Protein AF-A0A1A8PDX3-F1 (afdb_monomer)

Secondary structure (DSSP, 8-state):
---PPPP---PPP-PPPPPPPEEEEEEETTEEEEEEEEEEEEEEEETTEEEEEE---TT-EEEEEE-SSEEEEEEE-SSEEEEEEEEEETTEEEEEEEEEEEEETTEEEEEEE-S--EEEEEBTBEEEE-S-EEEEEETTEEEEEEEEEEEES--BTTB---EEE-GGGS-GGGHHHHHHHHHHHHHHHHHHHHHHHHHHHHTT-----

pLDDT: mean 89.06, std 14.83, range [37.16, 98.62]

Structure (mmCIF, N/CA/C/O backbone):
data_AF-A0A1A8PDX3-F1
#
_entry.id   AF-A0A1A8PDX3-F1
#
loop_
_atom_site.group_PDB
_atom_site.id
_atom_site.type_symbol
_atom_site.label_atom_id
_atom_site.label_alt_id
_atom_site.label_comp_id
_atom_site.label_asym_id
_atom_site.label_entity_id
_atom_site.label_seq_id
_atom_site.pdbx_PDB_ins_code
_atom_site.Cartn_x
_atom_site.Cartn_y
_atom_site.Cartn_z
_atom_site.occupancy
_atom_site.B_iso_or_equiv
_atom_site.auth_seq_id
_atom_site.auth_comp_id
_atom_site.auth_asym_id
_atom_site.auth_atom_id
_atom_site.pdbx_PDB_model_num
ATOM 1 N N . ASN A 1 1 ? -9.566 56.123 -9.310 1.00 40.16 1 ASN A N 1
ATOM 2 C CA . ASN A 1 1 ? -10.056 54.917 -10.007 1.00 40.16 1 ASN A CA 1
ATOM 3 C C . ASN A 1 1 ? -8.977 53.862 -10.020 1.00 40.16 1 ASN A C 1
ATOM 5 O O . ASN A 1 1 ? -8.065 53.940 -10.829 1.00 40.16 1 ASN A O 1
ATOM 9 N N . THR A 1 2 ? -9.060 52.926 -9.081 1.00 43.75 2 THR A N 1
ATOM 10 C CA . THR A 1 2 ? -8.143 51.790 -8.961 1.00 43.75 2 THR A CA 1
ATOM 11 C C . THR A 1 2 ? -8.734 50.638 -9.767 1.00 43.75 2 THR A C 1
ATOM 13 O O . THR A 1 2 ? -9.806 50.144 -9.433 1.00 43.75 2 THR A O 1
ATOM 16 N N . THR A 1 3 ? -8.095 50.263 -10.873 1.00 49.94 3 THR A N 1
ATOM 17 C CA . THR A 1 3 ? -8.510 49.137 -11.719 1.00 49.94 3 THR A CA 1
ATOM 18 C C . THR A 1 3 ? -7.956 47.830 -11.157 1.00 49.94 3 THR A C 1
ATOM 20 O O . THR A 1 3 ? -6.751 47.592 -11.207 1.00 49.94 3 THR A O 1
ATOM 23 N N . THR A 1 4 ? -8.843 46.996 -10.614 1.00 60.97 4 THR A N 1
ATOM 24 C CA . THR A 1 4 ? -8.567 45.616 -10.189 1.00 60.97 4 THR A CA 1
ATOM 25 C C . THR A 1 4 ? -8.254 44.741 -11.411 1.00 60.97 4 THR A C 1
ATOM 27 O O . THR A 1 4 ? -9.039 44.757 -12.362 1.00 60.97 4 THR A O 1
ATOM 30 N N . PRO A 1 5 ? -7.150 43.970 -11.430 1.00 61.25 5 PRO A N 1
ATOM 31 C CA . PRO A 1 5 ? -6.884 43.025 -12.510 1.00 61.25 5 PRO A CA 1
ATOM 32 C C . PRO A 1 5 ? -7.874 41.850 -12.457 1.00 61.25 5 PRO A C 1
ATOM 34 O O . PRO A 1 5 ? -8.187 41.332 -11.384 1.00 61.25 5 PRO A O 1
ATOM 37 N N . ALA A 1 6 ? -8.387 41.451 -13.623 1.00 56.38 6 ALA A N 1
ATOM 38 C CA . ALA A 1 6 ? -9.318 40.335 -13.771 1.00 56.38 6 ALA A CA 1
ATOM 39 C C . ALA A 1 6 ? -8.688 38.994 -13.326 1.00 56.38 6 ALA A C 1
ATOM 41 O O . ALA A 1 6 ? -7.478 38.808 -13.479 1.00 56.38 6 ALA A O 1
ATOM 42 N N . PRO A 1 7 ? -9.488 38.047 -12.795 1.00 52.66 7 PRO A N 1
ATOM 43 C CA . PRO A 1 7 ? -8.996 36.739 -12.378 1.00 52.66 7 PRO A CA 1
ATOM 44 C C . PRO A 1 7 ? -8.451 35.957 -13.578 1.00 52.66 7 PRO A C 1
ATOM 46 O O . PRO A 1 7 ? -9.120 35.799 -14.598 1.00 52.66 7 PRO A O 1
ATOM 49 N N . VAL A 1 8 ? -7.221 35.462 -13.441 1.00 43.69 8 VAL A N 1
ATOM 50 C CA . VAL A 1 8 ? -6.555 34.627 -14.443 1.00 43.69 8 VAL A CA 1
ATOM 51 C C . VAL A 1 8 ? -7.227 33.255 -14.438 1.00 43.69 8 VAL A C 1
ATOM 53 O O . VAL A 1 8 ? -7.052 32.474 -13.506 1.00 43.69 8 VAL A O 1
ATOM 56 N N . THR A 1 9 ? -8.027 32.958 -15.461 1.00 43.88 9 THR A N 1
ATOM 57 C CA . THR A 1 9 ? -8.559 31.611 -15.687 1.00 43.88 9 THR A CA 1
ATOM 58 C C . THR A 1 9 ? -7.409 30.710 -16.132 1.00 43.88 9 THR A C 1
ATOM 60 O O . THR A 1 9 ? -6.924 30.819 -17.256 1.00 43.88 9 THR A O 1
ATOM 63 N N . THR A 1 10 ? -6.938 29.834 -15.246 1.00 39.22 10 THR A N 1
ATOM 64 C CA . THR A 1 10 ? -5.958 28.800 -15.588 1.00 39.22 10 THR A CA 1
ATOM 65 C C . THR A 1 10 ? -6.651 27.701 -16.386 1.00 39.22 10 THR A C 1
ATOM 67 O O . THR A 1 10 ? -7.523 27.007 -15.865 1.00 39.22 10 THR A O 1
ATOM 70 N N . THR A 1 11 ? -6.276 27.553 -17.652 1.00 37.16 11 THR A N 1
ATOM 71 C CA . THR A 1 11 ? -6.671 26.439 -18.522 1.00 37.16 11 THR A CA 1
ATOM 72 C C . THR A 1 11 ? -6.381 25.095 -17.834 1.00 37.16 11 THR A C 1
ATOM 74 O O . THR A 1 11 ? -5.265 24.923 -17.337 1.00 37.16 11 THR A O 1
ATOM 77 N N . PRO A 1 12 ? -7.325 24.135 -17.784 1.00 44.12 12 PRO A N 1
ATOM 78 C CA . PRO A 1 12 ? -7.075 22.840 -17.165 1.00 44.12 12 PRO A CA 1
ATOM 79 C C . PRO A 1 12 ? -6.090 22.038 -18.024 1.00 44.12 12 PRO A C 1
ATOM 81 O O . PRO A 1 12 ? -6.340 21.772 -19.200 1.00 44.12 12 PRO A O 1
ATOM 84 N N . THR A 1 13 ? -4.959 21.655 -17.433 1.00 44.28 13 THR A N 1
ATOM 85 C CA . THR A 1 13 ? -4.078 20.604 -17.958 1.00 44.28 13 THR A CA 1
ATOM 86 C C . THR A 1 13 ? -4.920 19.352 -18.238 1.00 44.28 13 THR A C 1
ATOM 88 O O . THR A 1 13 ? -5.766 19.023 -17.400 1.00 44.28 13 THR A O 1
ATOM 91 N N . PRO A 1 14 ? -4.732 18.640 -19.369 1.00 46.81 14 PRO A N 1
ATOM 92 C CA . PRO A 1 14 ? -5.460 17.403 -19.636 1.00 46.81 14 PRO A CA 1
ATOM 93 C C . PRO A 1 14 ? -5.247 16.426 -18.478 1.00 46.81 14 PRO A C 1
ATOM 95 O O . PRO A 1 14 ? -4.136 15.959 -18.232 1.00 46.81 14 PRO A O 1
ATOM 98 N N . THR A 1 15 ? -6.314 16.177 -17.723 1.00 70.50 15 THR A N 1
ATOM 99 C CA . THR A 1 15 ? -6.297 15.278 -16.572 1.00 70.50 15 THR A CA 1
ATOM 100 C C . THR A 1 15 ? -6.230 13.853 -17.106 1.00 70.50 15 THR A C 1
ATOM 102 O O . THR A 1 15 ? -7.076 13.452 -17.907 1.00 70.50 15 THR A O 1
ATOM 105 N N . LEU A 1 16 ? -5.202 13.100 -16.712 1.00 84.00 16 LEU A N 1
ATOM 106 C CA . LEU A 1 16 ? -5.068 11.689 -17.070 1.00 84.00 16 LEU A CA 1
ATOM 107 C C . LEU A 1 16 ? -6.361 10.949 -16.658 1.00 84.00 16 LEU A C 1
ATOM 109 O O . LEU A 1 16 ? -6.886 11.237 -15.574 1.00 84.00 16 LEU A O 1
ATOM 113 N N . PRO A 1 17 ? -6.904 10.022 -17.474 1.00 90.31 17 PRO A N 1
ATOM 114 C CA . PRO A 1 17 ? -8.126 9.306 -17.115 1.00 90.31 17 PRO A CA 1
ATOM 115 C C . PRO A 1 17 ? -7.952 8.556 -15.792 1.00 90.31 17 PRO A C 1
ATOM 117 O O . PRO A 1 17 ? -6.839 8.159 -15.434 1.00 90.31 17 PRO A O 1
ATOM 120 N N . THR A 1 18 ? -9.039 8.358 -15.052 1.00 91.19 18 THR A N 1
ATOM 121 C CA . THR A 1 18 ? -9.029 7.515 -13.850 1.00 91.19 18 THR A CA 1
ATOM 122 C C . THR A 1 18 ? -8.509 6.118 -14.217 1.00 91.19 18 THR A C 1
ATOM 124 O O . THR A 1 18 ? -8.990 5.548 -15.200 1.00 91.19 18 THR A O 1
ATOM 127 N N . PRO A 1 19 ? -7.509 5.574 -13.500 1.00 93.12 19 PRO A N 1
ATOM 128 C CA . PRO A 1 19 ? -6.966 4.258 -13.811 1.00 93.12 19 PRO A CA 1
ATOM 129 C C . PRO A 1 19 ? -8.014 3.167 -13.580 1.00 93.12 19 PRO A C 1
ATOM 131 O O . PRO A 1 19 ? -8.830 3.253 -12.660 1.00 93.12 19 PRO A O 1
ATOM 134 N N . PHE A 1 20 ? -7.964 2.118 -14.399 1.00 94.44 20 PHE A N 1
ATOM 135 C CA . PHE A 1 20 ? -8.792 0.937 -14.191 1.00 94.44 20 PHE A CA 1
ATOM 136 C C . PHE A 1 20 ? -8.381 0.211 -12.909 1.00 94.44 20 PHE A C 1
ATOM 138 O O . PHE A 1 20 ? -7.199 0.116 -12.578 1.00 94.44 20 PHE A O 1
ATOM 145 N N . THR A 1 21 ? -9.366 -0.326 -12.193 1.00 97.00 21 THR A N 1
ATOM 146 C CA . THR A 1 21 ? -9.121 -1.180 -11.030 1.00 97.00 21 THR A CA 1
ATOM 147 C C . THR A 1 21 ? -8.723 -2.575 -11.503 1.00 97.00 21 THR A C 1
ATOM 149 O O . THR A 1 21 ? -9.500 -3.250 -12.177 1.00 97.00 21 THR A O 1
ATOM 152 N N . GLY A 1 22 ? -7.510 -3.001 -11.157 1.00 97.25 22 GLY A N 1
ATOM 153 C CA . GLY A 1 22 ? -7.064 -4.378 -11.338 1.00 97.25 22 GLY A CA 1
ATOM 154 C C . GLY A 1 22 ? -7.430 -5.244 -10.140 1.00 97.25 22 GLY A C 1
ATOM 155 O O . GLY A 1 22 ? -7.565 -4.730 -9.031 1.00 97.25 22 GLY A O 1
ATOM 156 N N . ASN A 1 23 ? -7.551 -6.551 -10.376 1.00 97.56 23 ASN A N 1
ATOM 157 C CA . ASN A 1 23 ? -7.778 -7.559 -9.344 1.00 97.56 23 ASN A CA 1
ATOM 158 C C . ASN A 1 23 ? -6.588 -8.518 -9.330 1.00 97.56 23 ASN A C 1
ATOM 160 O O . ASN A 1 23 ? -6.365 -9.264 -10.285 1.00 97.56 23 ASN A O 1
ATOM 164 N N . TYR A 1 24 ? -5.831 -8.506 -8.244 1.00 97.50 24 TYR A N 1
ATOM 165 C CA . TYR A 1 24 ? -4.575 -9.222 -8.103 1.00 97.50 24 TYR A CA 1
ATOM 166 C C . TYR A 1 24 ? -4.703 -10.268 -7.001 1.00 97.50 24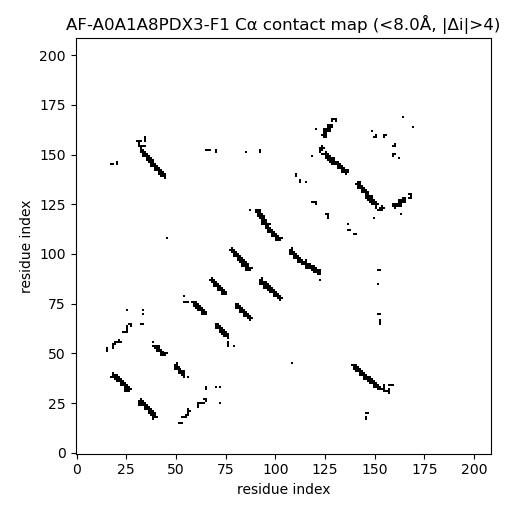 TYR A C 1
ATOM 168 O O . TYR A 1 24 ? -5.159 -10.004 -5.887 1.00 97.50 24 TYR A O 1
ATOM 176 N N . THR A 1 25 ? -4.309 -11.495 -7.325 1.00 97.19 25 THR A N 1
ATOM 177 C CA . THR A 1 25 ? -4.359 -12.635 -6.410 1.00 97.19 25 THR A CA 1
ATOM 178 C C . THR A 1 25 ? -3.004 -13.312 -6.408 1.00 97.19 25 THR A C 1
ATOM 180 O O . THR A 1 25 ? -2.564 -13.815 -7.440 1.00 97.19 25 THR A O 1
ATOM 183 N N . LEU A 1 26 ? -2.370 -13.371 -5.239 1.00 96.94 26 LEU A N 1
ATOM 184 C CA . LEU A 1 26 ? -1.119 -14.088 -5.050 1.00 96.94 26 LEU A CA 1
ATOM 185 C C . LEU A 1 26 ? -1.378 -15.402 -4.315 1.00 96.94 26 LEU A C 1
ATOM 187 O O . LEU A 1 26 ? -2.090 -15.453 -3.303 1.00 96.94 26 LEU A O 1
ATOM 191 N N . LYS A 1 27 ? -0.784 -16.475 -4.836 1.00 95.00 27 LYS A N 1
ATOM 192 C CA . LYS A 1 27 ? -0.863 -17.816 -4.259 1.00 95.00 27 LYS A CA 1
ATOM 193 C C . LYS A 1 27 ? 0.514 -18.274 -3.801 1.00 95.00 27 LYS A C 1
ATOM 195 O O . LYS A 1 27 ? 1.496 -18.082 -4.507 1.00 95.00 27 LYS A O 1
ATOM 200 N N . SER A 1 28 ? 0.551 -18.944 -2.658 1.00 92.94 28 SER A N 1
ATOM 201 C CA . SER A 1 28 ? 1.709 -19.679 -2.156 1.00 92.94 28 SER A CA 1
ATOM 202 C C . SER A 1 28 ? 1.281 -21.124 -1.929 1.00 92.94 28 SER A C 1
ATOM 204 O O . SER A 1 28 ? 0.302 -21.368 -1.224 1.00 92.94 28 SER A O 1
ATOM 206 N N . ASN A 1 29 ? 1.962 -22.078 -2.574 1.00 89.56 29 ASN A N 1
ATOM 207 C CA . ASN A 1 29 ? 1.613 -23.506 -2.541 1.00 89.56 29 ASN A CA 1
ATOM 208 C C . ASN A 1 29 ? 0.112 -23.753 -2.806 1.00 89.56 29 ASN A C 1
ATOM 210 O O . ASN A 1 29 ? -0.593 -24.322 -1.977 1.00 89.56 29 ASN A O 1
ATOM 214 N N . GLU A 1 30 ? -0.390 -23.225 -3.929 1.00 89.00 30 GLU A N 1
ATOM 215 C CA . GLU A 1 30 ? -1.799 -23.293 -4.375 1.00 89.00 30 GLU A CA 1
ATOM 216 C C . GLU A 1 30 ? -2.834 -22.590 -3.474 1.00 89.00 30 GLU A C 1
ATOM 218 O O . GLU A 1 30 ? -3.990 -22.424 -3.867 1.00 89.00 30 GLU A O 1
ATOM 223 N N . THR A 1 31 ? -2.421 -22.078 -2.315 1.00 93.56 31 THR A N 1
ATOM 224 C CA . THR A 1 31 ? -3.283 -21.362 -1.373 1.00 93.56 31 THR A CA 1
ATOM 225 C C . THR A 1 31 ? -3.179 -19.859 -1.597 1.00 93.56 31 THR A C 1
ATOM 227 O O . THR A 1 31 ? -2.084 -19.304 -1.646 1.00 93.56 31 THR A O 1
ATOM 230 N N . VAL A 1 32 ? -4.318 -19.174 -1.718 1.00 96.56 32 VAL A N 1
ATOM 231 C CA . VAL A 1 32 ? -4.343 -17.707 -1.802 1.00 96.56 32 VAL A CA 1
ATOM 232 C C . VAL A 1 32 ? -3.874 -17.114 -0.478 1.00 96.56 32 VAL A C 1
ATOM 234 O O . VAL A 1 32 ? -4.412 -17.454 0.574 1.00 96.56 32 VAL A O 1
ATOM 237 N N . CYS A 1 33 ? -2.895 -16.219 -0.540 1.00 95.62 33 CYS A N 1
ATOM 238 C CA . CYS A 1 33 ? -2.255 -15.647 0.643 1.00 95.62 33 CYS A CA 1
ATOM 239 C C . CYS A 1 33 ? -2.231 -14.114 0.657 1.00 95.62 33 CYS A C 1
ATOM 241 O O . CYS A 1 33 ? -2.055 -13.528 1.725 1.00 95.62 33 CYS A O 1
ATOM 243 N N . LEU A 1 34 ? -2.457 -13.475 -0.494 1.00 98.31 34 LEU A N 1
ATOM 244 C CA . LEU A 1 34 ? -2.619 -12.031 -0.611 1.00 98.31 34 LEU A CA 1
ATOM 245 C C . LEU A 1 34 ? -3.647 -11.721 -1.702 1.00 98.31 34 LEU A C 1
ATOM 247 O O . LEU A 1 34 ? -3.617 -12.303 -2.790 1.00 98.31 34 LEU A O 1
ATOM 251 N N . LEU A 1 35 ? -4.556 -10.805 -1.383 1.00 98.50 35 LEU A N 1
ATOM 252 C CA . LEU A 1 35 ? -5.551 -10.257 -2.299 1.00 98.50 35 LEU A CA 1
ATOM 253 C C . LEU A 1 35 ? -5.385 -8.743 -2.376 1.00 98.50 35 LEU A C 1
ATOM 255 O O . LEU A 1 35 ? -5.156 -8.090 -1.357 1.00 98.50 35 LEU A O 1
ATOM 259 N N . ALA A 1 36 ? -5.517 -8.190 -3.574 1.00 98.50 36 ALA A N 1
ATOM 260 C CA . ALA A 1 36 ? -5.448 -6.758 -3.788 1.00 98.50 36 ALA A CA 1
ATOM 261 C C . ALA A 1 36 ? -6.320 -6.353 -4.973 1.00 98.50 36 ALA A C 1
ATOM 263 O O . ALA A 1 36 ? -6.139 -6.870 -6.068 1.00 98.50 36 ALA A O 1
ATOM 264 N N . ASN A 1 37 ? -7.213 -5.394 -4.768 1.00 98.31 37 ASN A N 1
ATOM 265 C CA . ASN A 1 37 ? -7.954 -4.721 -5.820 1.00 98.31 37 ASN A CA 1
ATOM 266 C C . ASN A 1 37 ? -7.644 -3.231 -5.722 1.00 98.31 37 ASN A C 1
ATOM 268 O O . ASN A 1 37 ? -7.799 -2.646 -4.655 1.00 98.31 37 ASN A O 1
ATOM 272 N N . PHE A 1 38 ? -7.162 -2.624 -6.799 1.00 98.25 38 PHE A N 1
ATOM 273 C CA . PHE A 1 38 ? -6.950 -1.178 -6.860 1.00 98.25 38 PHE A CA 1
ATOM 274 C C . PHE A 1 38 ? -6.642 -0.728 -8.288 1.00 98.25 38 PHE A C 1
ATOM 276 O O . PHE A 1 38 ? -6.106 -1.482 -9.104 1.00 98.25 38 PHE A O 1
ATOM 283 N N . GLY A 1 39 ? -6.958 0.528 -8.584 1.00 97.69 39 GLY A N 1
ATOM 284 C CA . GLY A 1 39 ? -6.342 1.285 -9.670 1.00 97.69 39 GLY A CA 1
ATOM 285 C C . GLY A 1 39 ? -5.177 2.102 -9.123 1.00 97.69 39 GLY A C 1
ATOM 286 O O . GLY A 1 39 ? -5.275 2.641 -8.019 1.00 97.69 39 GLY A O 1
ATOM 287 N N . LEU A 1 40 ? -4.081 2.195 -9.878 1.00 97.44 40 LEU A N 1
ATOM 288 C CA . LEU A 1 40 ? -2.896 2.949 -9.467 1.00 97.44 40 LEU A CA 1
ATOM 289 C C . LEU A 1 40 ? -2.565 4.046 -10.467 1.00 97.44 40 LEU A C 1
ATOM 291 O O . LEU A 1 40 ? -2.582 3.837 -11.683 1.00 97.44 40 LEU A O 1
ATOM 295 N N . ARG A 1 41 ? -2.156 5.187 -9.927 1.00 97.00 41 ARG A N 1
ATOM 296 C CA . ARG A 1 41 ? -1.430 6.222 -10.652 1.00 97.00 41 ARG A CA 1
ATOM 297 C C . ARG A 1 41 ? -0.218 6.629 -9.833 1.00 97.00 41 ARG A C 1
ATOM 299 O O . ARG A 1 41 ? -0.273 6.681 -8.610 1.00 97.00 41 ARG A O 1
ATOM 306 N N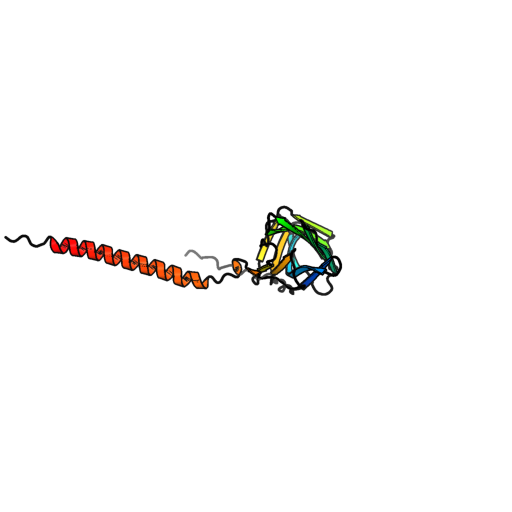 . ILE A 1 42 ? 0.880 6.914 -10.508 1.00 96.00 42 ILE A N 1
ATOM 307 C CA . ILE A 1 42 ? 2.096 7.425 -9.882 1.00 96.00 42 ILE A CA 1
ATOM 308 C C . ILE A 1 42 ? 2.407 8.802 -10.446 1.00 96.00 42 ILE A C 1
ATOM 310 O O . ILE A 1 42 ? 2.121 9.062 -11.612 1.00 96.00 42 ILE A O 1
ATOM 314 N N . SER A 1 43 ? 3.023 9.657 -9.640 1.00 95.12 43 SER A N 1
ATOM 315 C CA . SER A 1 43 ? 3.692 10.871 -10.105 1.00 95.12 43 SER A CA 1
ATOM 316 C C . SER A 1 43 ? 5.169 10.748 -9.783 1.00 95.12 43 SER A C 1
ATOM 318 O O . SER A 1 43 ? 5.530 10.597 -8.617 1.00 95.12 43 SER A O 1
ATOM 320 N N . LEU A 1 44 ? 6.015 10.763 -10.812 1.00 93.38 44 LEU A N 1
ATOM 321 C CA . LEU A 1 44 ? 7.457 10.594 -10.672 1.00 93.38 44 LEU A CA 1
ATOM 322 C C . LEU A 1 44 ? 8.191 11.855 -11.132 1.00 93.38 44 LEU A C 1
ATOM 324 O O . LEU A 1 44 ? 7.888 12.400 -12.194 1.00 93.38 44 LEU A O 1
ATOM 328 N N . LYS A 1 45 ? 9.195 12.299 -10.375 1.00 91.25 45 LYS A N 1
ATOM 329 C CA . LYS A 1 45 ? 10.055 13.422 -10.769 1.00 91.25 45 LYS A CA 1
ATOM 330 C C . LYS A 1 45 ? 11.135 12.956 -11.757 1.00 91.25 45 LYS A C 1
ATOM 332 O O . LYS A 1 45 ? 12.148 12.385 -11.364 1.00 91.25 45 LYS A O 1
ATOM 337 N N . ILE A 1 46 ? 10.945 13.238 -13.046 1.00 87.19 46 ILE A N 1
ATOM 338 C CA . ILE A 1 46 ? 11.875 12.919 -14.140 1.00 87.19 46 ILE A CA 1
ATOM 339 C C . ILE A 1 46 ? 12.494 14.215 -14.673 1.00 87.19 46 ILE A C 1
ATOM 341 O O . ILE A 1 46 ? 11.791 15.075 -15.200 1.00 87.19 46 ILE A O 1
ATOM 345 N N . LYS A 1 47 ? 13.825 14.355 -14.577 1.00 84.56 47 LYS A N 1
ATOM 346 C CA . LYS A 1 47 ? 14.571 15.534 -15.076 1.00 84.56 47 LYS A CA 1
ATOM 347 C C . LYS A 1 47 ? 13.938 16.866 -14.620 1.00 84.56 47 LYS A C 1
ATOM 349 O O . LYS A 1 47 ? 13.655 17.738 -15.438 1.00 84.56 47 LYS A O 1
ATOM 354 N N . GLU A 1 48 ? 13.683 16.987 -13.316 1.00 83.81 48 GLU A N 1
ATOM 355 C CA . GLU A 1 48 ? 13.055 18.152 -12.661 1.00 83.81 48 GLU A CA 1
ATOM 356 C C . GLU A 1 48 ? 11.579 18.427 -12.998 1.00 83.81 48 GLU A C 1
ATOM 358 O O . GLU A 1 48 ? 11.022 19.421 -12.535 1.00 83.81 48 GLU A O 1
ATOM 363 N N . LYS A 1 49 ? 10.903 17.542 -13.737 1.00 88.94 49 LYS A N 1
ATOM 364 C CA . LYS A 1 49 ? 9.463 17.645 -14.006 1.00 88.94 49 LYS A CA 1
ATOM 365 C C . LYS A 1 49 ? 8.721 16.443 -13.446 1.00 88.94 49 LYS A C 1
ATOM 367 O O . LYS A 1 49 ? 9.176 15.314 -13.586 1.00 88.94 49 LYS A O 1
ATOM 372 N N . TYR A 1 50 ? 7.567 16.685 -12.837 1.00 91.00 50 TYR A N 1
ATOM 373 C CA . TYR A 1 50 ? 6.672 15.606 -12.436 1.00 91.00 50 TYR A CA 1
ATOM 374 C C . TYR A 1 50 ? 5.928 15.068 -13.650 1.00 91.00 50 TYR A C 1
ATOM 376 O O . TYR A 1 50 ? 5.390 15.837 -14.450 1.00 91.00 50 TYR A O 1
ATOM 384 N N . GLN A 1 51 ? 5.915 13.748 -13.780 1.00 91.62 51 GLN A N 1
ATOM 385 C CA . GLN A 1 51 ? 5.174 13.043 -14.807 1.00 91.62 51 GLN A CA 1
ATOM 386 C C . GLN A 1 51 ? 4.246 12.028 -14.152 1.00 91.62 51 GLN A C 1
ATOM 388 O O . GLN A 1 51 ? 4.698 11.137 -13.430 1.00 91.62 51 GLN A O 1
ATOM 393 N N . GLU A 1 52 ? 2.953 12.169 -14.431 1.00 93.94 52 GLU A N 1
ATOM 394 C CA . GLU A 1 52 ? 1.936 11.228 -13.982 1.00 93.94 52 GLU A CA 1
ATOM 395 C C . GLU A 1 52 ? 1.739 10.097 -14.985 1.00 93.94 52 GLU A C 1
ATOM 397 O O . GLU A 1 52 ? 1.681 10.322 -16.196 1.00 93.94 52 GLU A O 1
ATOM 402 N N . MET A 1 53 ? 1.629 8.875 -14.471 1.00 93.38 53 MET A N 1
ATOM 403 C CA . MET A 1 53 ? 1.427 7.662 -15.258 1.00 93.38 53 MET A CA 1
ATOM 404 C C . MET A 1 53 ? 0.452 6.743 -14.527 1.00 93.38 53 MET A C 1
ATOM 406 O O . MET A 1 53 ? 0.612 6.478 -13.335 1.00 93.38 53 MET A O 1
ATOM 410 N N . ASN A 1 54 ? -0.550 6.242 -15.245 1.00 95.62 54 ASN A N 1
ATOM 411 C CA . ASN A 1 54 ? -1.414 5.183 -14.740 1.00 95.62 54 ASN A CA 1
ATOM 412 C C . ASN A 1 54 ? -0.709 3.836 -14.898 1.00 95.62 54 ASN A C 1
ATOM 414 O O . ASN A 1 54 ? -0.025 3.604 -15.896 1.00 95.62 54 ASN A O 1
ATOM 418 N N . PHE A 1 55 ? -0.916 2.943 -13.938 1.00 95.88 55 PHE A N 1
ATOM 419 C CA . PHE A 1 55 ? -0.584 1.537 -14.115 1.00 95.88 55 PHE A CA 1
ATOM 420 C C . PHE A 1 55 ? -1.676 0.863 -14.952 1.00 95.88 55 PHE A C 1
ATOM 422 O O . PHE A 1 55 ? -2.861 1.092 -14.708 1.00 95.88 55 PHE A O 1
ATOM 429 N N . GLU A 1 56 ? -1.282 0.034 -15.917 1.00 94.25 56 GLU A N 1
ATOM 430 C CA . GLU A 1 56 ? -2.214 -0.757 -16.723 1.00 94.25 56 GLU A CA 1
ATOM 431 C C . GLU A 1 56 ? -2.403 -2.138 -16.075 1.00 94.25 56 GLU A C 1
ATOM 433 O O . GLU A 1 56 ? -1.472 -2.948 -16.100 1.00 94.25 56 GLU A O 1
ATOM 438 N N . PRO A 1 57 ? -3.569 -2.424 -15.466 1.00 94.25 57 PRO A N 1
ATOM 439 C CA . PRO A 1 57 ? -3.819 -3.724 -14.852 1.00 94.25 57 PRO A CA 1
ATOM 440 C C . PRO A 1 57 ? -4.015 -4.850 -15.875 1.00 94.25 57 PRO A C 1
ATOM 442 O O . PRO A 1 57 ? -3.793 -6.018 -15.543 1.00 94.25 57 PRO A O 1
ATOM 445 N N . VAL A 1 58 ? -4.469 -4.549 -17.098 1.00 91.56 58 VAL A N 1
ATOM 446 C CA . VAL A 1 58 ? -4.787 -5.581 -18.091 1.00 91.56 58 VAL A CA 1
ATOM 447 C C . VAL A 1 58 ? -3.502 -6.206 -18.627 1.00 91.56 58 VAL A C 1
ATOM 449 O O . VAL A 1 58 ? -2.655 -5.535 -19.205 1.00 91.56 58 VAL A O 1
ATOM 452 N N . GLY A 1 59 ? -3.364 -7.522 -18.452 1.00 88.50 59 GLY A N 1
ATOM 453 C CA . GLY A 1 59 ? -2.167 -8.256 -18.873 1.00 88.50 59 GLY A CA 1
ATOM 454 C C . GLY A 1 59 ? -0.961 -8.077 -17.945 1.00 88.50 59 GLY A C 1
ATOM 455 O O . GLY A 1 59 ? 0.110 -8.594 -18.257 1.00 88.50 59 GLY A O 1
ATOM 456 N N . ALA A 1 60 ? -1.126 -7.398 -16.805 1.00 94.44 60 ALA A N 1
ATOM 457 C CA . ALA A 1 60 ? -0.071 -7.273 -15.811 1.00 94.44 60 ALA A CA 1
ATOM 458 C C . ALA A 1 60 ? 0.303 -8.643 -15.219 1.00 94.44 60 ALA A C 1
ATOM 460 O O . ALA A 1 60 ? -0.552 -9.429 -14.802 1.00 94.44 60 ALA A O 1
ATOM 461 N N . ALA A 1 61 ? 1.603 -8.916 -15.147 1.00 96.44 61 ALA A N 1
ATOM 462 C CA . ALA A 1 61 ? 2.150 -10.053 -14.432 1.00 96.44 61 ALA A CA 1
ATOM 463 C C . ALA A 1 61 ? 2.027 -9.823 -12.922 1.00 96.44 61 ALA A C 1
ATOM 465 O O . ALA A 1 61 ? 2.415 -8.773 -12.410 1.00 96.44 61 ALA A O 1
ATOM 466 N N . VAL A 1 62 ? 1.524 -10.830 -12.212 1.00 97.12 62 VAL A N 1
ATOM 467 C CA . VAL A 1 62 ? 1.410 -10.828 -10.751 1.00 97.12 62 VAL A CA 1
ATOM 468 C C . VAL A 1 62 ? 2.361 -11.875 -10.193 1.00 97.12 62 VAL A C 1
ATOM 470 O O . VAL A 1 62 ? 2.275 -13.053 -10.544 1.00 97.12 62 VAL A O 1
ATOM 473 N N . SER A 1 63 ? 3.269 -11.455 -9.324 1.00 97.00 63 SER A N 1
ATOM 474 C CA . SER A 1 63 ? 4.196 -12.335 -8.614 1.00 97.00 63 SER A CA 1
ATOM 475 C C . SER A 1 63 ? 4.465 -11.799 -7.207 1.00 97.00 63 SER A C 1
ATOM 477 O O . SER A 1 63 ? 3.782 -10.885 -6.743 1.00 97.00 63 SER A O 1
ATOM 479 N N . GLY A 1 64 ? 5.403 -12.411 -6.488 1.00 96.75 64 GLY A N 1
ATOM 480 C CA . GLY A 1 64 ? 5.758 -12.028 -5.126 1.00 96.75 64 GLY A CA 1
ATOM 481 C C . GLY A 1 64 ? 5.851 -13.232 -4.201 1.00 96.75 64 GLY A C 1
ATOM 482 O O . GLY A 1 64 ? 5.996 -14.373 -4.648 1.00 96.75 64 GLY A O 1
ATOM 483 N N . SER A 1 65 ? 5.771 -12.979 -2.900 1.00 96.38 65 SER A N 1
ATOM 484 C CA . SER A 1 65 ? 5.911 -14.012 -1.877 1.00 96.38 65 SER A CA 1
ATOM 485 C C . SER A 1 65 ? 5.012 -13.747 -0.673 1.00 96.38 65 SER A C 1
ATOM 487 O O . SER A 1 65 ? 4.666 -12.613 -0.365 1.00 96.38 65 SER A O 1
ATOM 489 N N . CYS A 1 66 ? 4.629 -14.810 0.028 1.00 95.12 66 CYS A N 1
ATOM 490 C CA . CYS A 1 66 ? 3.862 -14.710 1.265 1.00 95.12 66 CYS A CA 1
ATOM 491 C C . CYS A 1 66 ? 4.638 -15.388 2.386 1.00 95.12 66 CYS A C 1
ATOM 493 O O . CYS A 1 66 ? 4.804 -16.609 2.382 1.00 95.12 66 CYS A O 1
ATOM 495 N N . GLY A 1 67 ? 5.107 -14.591 3.337 1.00 92.94 67 GLY A N 1
ATOM 496 C CA . GLY A 1 67 ? 5.736 -15.041 4.570 1.00 92.94 67 GLY A CA 1
ATOM 497 C C . GLY A 1 67 ? 4.855 -14.767 5.786 1.00 92.94 67 GLY A C 1
ATOM 498 O O . GLY A 1 67 ? 3.748 -14.242 5.693 1.00 92.94 67 GLY A O 1
ATOM 499 N N . THR A 1 68 ? 5.354 -15.133 6.963 1.00 91.81 68 THR A N 1
ATOM 500 C CA . THR A 1 68 ? 4.663 -14.896 8.242 1.00 91.81 68 THR A CA 1
ATOM 501 C C . THR A 1 68 ? 4.780 -13.447 8.713 1.00 91.81 68 THR A C 1
ATOM 503 O O . THR A 1 68 ? 3.832 -12.899 9.279 1.00 91.81 68 THR A O 1
ATOM 506 N N . ASN A 1 69 ? 5.943 -12.839 8.468 1.00 94.81 69 ASN A N 1
ATOM 507 C CA . ASN A 1 69 ? 6.261 -11.473 8.882 1.00 94.81 69 ASN A CA 1
ATOM 508 C C . ASN A 1 69 ? 6.210 -10.485 7.717 1.00 94.81 69 ASN A C 1
ATOM 510 O O . ASN A 1 69 ? 5.866 -9.328 7.922 1.00 94.81 69 ASN A O 1
ATOM 514 N N . ILE A 1 70 ? 6.544 -10.948 6.512 1.00 96.88 70 ILE A N 1
ATOM 515 C CA . ILE A 1 70 ? 6.652 -10.128 5.306 1.00 96.88 70 ILE A CA 1
ATOM 516 C C . ILE A 1 70 ? 5.839 -10.797 4.203 1.00 96.88 70 ILE A C 1
ATOM 518 O O . ILE A 1 70 ? 5.943 -12.009 4.025 1.00 96.88 70 ILE A O 1
ATOM 522 N N . SER A 1 71 ? 5.036 -10.027 3.477 1.00 97.44 71 SER A N 1
ATOM 523 C CA . SER A 1 71 ? 4.408 -10.458 2.226 1.00 97.44 71 SER A CA 1
ATOM 524 C C . SER A 1 71 ? 4.685 -9.423 1.152 1.00 97.44 71 SER A C 1
ATOM 526 O O . SER A 1 71 ? 4.580 -8.227 1.400 1.00 97.44 71 SER A O 1
ATOM 528 N N . GLU A 1 72 ? 5.017 -9.882 -0.041 1.00 98.12 72 GLU A N 1
ATOM 529 C CA . GLU A 1 72 ? 5.396 -9.052 -1.171 1.00 98.12 72 GLU A CA 1
ATOM 530 C C . GLU A 1 72 ? 4.428 -9.290 -2.329 1.00 98.12 72 GLU A C 1
ATOM 532 O O . GLU A 1 72 ? 4.164 -10.436 -2.694 1.00 98.12 72 GLU A O 1
ATOM 537 N N . LEU A 1 73 ? 3.922 -8.208 -2.915 1.00 98.44 73 LEU A N 1
ATOM 538 C CA . LEU A 1 73 ? 3.163 -8.216 -4.160 1.00 98.44 73 LEU A CA 1
ATOM 539 C C . LEU A 1 73 ? 3.960 -7.461 -5.220 1.00 98.44 73 LEU A C 1
ATOM 541 O O . LEU A 1 73 ? 4.242 -6.276 -5.057 1.00 98.44 73 LEU A O 1
ATOM 545 N N . VAL A 1 74 ? 4.268 -8.134 -6.321 1.00 98.25 74 VAL A N 1
ATOM 546 C CA . VAL A 1 74 ? 4.958 -7.558 -7.474 1.00 98.25 74 VAL A CA 1
ATOM 547 C C . VAL A 1 74 ? 3.992 -7.512 -8.651 1.00 98.25 74 VAL A C 1
ATOM 549 O O . VAL A 1 74 ? 3.437 -8.537 -9.052 1.00 98.25 74 VAL A O 1
ATOM 552 N N . LEU A 1 75 ? 3.790 -6.314 -9.194 1.00 98.19 75 LEU A N 1
ATOM 553 C CA . LEU A 1 75 ? 2.948 -6.043 -10.353 1.00 98.19 75 LEU A CA 1
ATOM 554 C C . LEU A 1 75 ? 3.814 -5.537 -11.504 1.00 98.19 75 LEU A C 1
ATOM 556 O O . LEU A 1 75 ? 4.335 -4.424 -11.453 1.00 98.19 75 LEU A O 1
ATOM 560 N N . GLY A 1 76 ? 3.949 -6.348 -12.549 1.00 96.19 76 GLY A N 1
ATOM 561 C CA . GLY A 1 76 ? 4.756 -6.040 -13.725 1.00 96.19 76 GLY A CA 1
ATOM 562 C C . GLY A 1 76 ? 3.907 -5.782 -14.964 1.00 96.19 76 GLY A C 1
ATOM 563 O O . GLY A 1 76 ? 3.115 -6.625 -15.363 1.00 96.19 76 GLY A O 1
ATOM 564 N N . SER A 1 77 ? 4.125 -4.649 -15.618 1.00 92.88 77 SER A N 1
ATOM 565 C CA . SER A 1 77 ? 3.643 -4.329 -16.967 1.00 92.88 77 SER A CA 1
ATOM 566 C C . SER A 1 77 ? 4.839 -4.034 -17.882 1.00 92.88 77 SER A C 1
ATOM 568 O O . SER A 1 77 ? 5.980 -3.955 -17.416 1.00 92.88 77 SER A O 1
ATOM 570 N N . ASP A 1 78 ? 4.602 -3.816 -19.176 1.00 88.56 78 ASP A N 1
ATOM 571 C CA . ASP A 1 78 ? 5.668 -3.492 -20.138 1.00 88.56 78 ASP A CA 1
ATOM 572 C C . ASP A 1 78 ? 6.487 -2.253 -19.733 1.00 88.56 78 ASP A C 1
ATOM 574 O O . ASP A 1 78 ? 7.700 -2.179 -19.959 1.00 88.56 78 ASP A O 1
ATOM 578 N N . GLN A 1 79 ? 5.814 -1.279 -19.117 1.00 90.56 79 GLN A N 1
ATOM 579 C CA . GLN A 1 79 ? 6.355 0.046 -18.816 1.00 90.56 79 GLN A CA 1
ATOM 580 C C . GLN A 1 79 ? 6.669 0.238 -17.334 1.00 90.56 79 GLN A C 1
ATOM 582 O O . GLN A 1 79 ? 7.478 1.097 -16.997 1.00 90.56 79 GLN A O 1
ATOM 587 N N . MET A 1 80 ? 6.046 -0.528 -16.439 1.00 94.94 80 MET A N 1
ATOM 588 C CA . MET A 1 80 ? 6.111 -0.274 -15.003 1.00 94.94 80 MET A CA 1
ATOM 589 C C . MET A 1 80 ? 6.124 -1.572 -14.206 1.00 94.94 80 MET A C 1
ATOM 591 O O . MET A 1 80 ? 5.262 -2.422 -14.408 1.00 94.94 80 MET A O 1
ATOM 595 N N . ASN A 1 81 ? 7.069 -1.695 -13.278 1.00 96.88 81 ASN A N 1
ATOM 596 C CA . ASN A 1 81 ? 7.108 -2.756 -12.282 1.00 96.88 81 ASN A CA 1
ATOM 597 C C . ASN A 1 81 ? 7.004 -2.139 -10.884 1.00 96.88 81 ASN A C 1
ATOM 599 O O . ASN A 1 81 ? 7.787 -1.247 -10.554 1.00 96.88 81 ASN A O 1
ATOM 603 N N . ILE A 1 82 ? 6.041 -2.594 -10.090 1.00 97.94 82 ILE A N 1
ATOM 604 C CA . ILE A 1 82 ? 5.756 -2.076 -8.752 1.00 97.94 82 ILE A CA 1
ATOM 605 C C . ILE A 1 82 ? 5.828 -3.222 -7.753 1.00 97.94 82 ILE A C 1
ATOM 607 O O . ILE A 1 82 ? 5.120 -4.214 -7.895 1.00 97.94 82 ILE A O 1
ATOM 611 N N . THR A 1 83 ? 6.631 -3.048 -6.713 1.00 98.44 83 THR A N 1
ATOM 612 C CA . THR A 1 83 ? 6.749 -3.970 -5.589 1.00 98.44 83 THR A CA 1
ATOM 613 C C . THR A 1 83 ? 6.178 -3.319 -4.338 1.00 98.44 83 THR A C 1
ATOM 615 O O . THR A 1 83 ? 6.661 -2.273 -3.901 1.00 98.44 83 THR A O 1
ATOM 618 N N . PHE A 1 84 ? 5.166 -3.957 -3.760 1.00 98.50 84 PHE A N 1
ATOM 619 C CA . PHE A 1 84 ? 4.569 -3.617 -2.475 1.00 98.50 84 PHE A CA 1
ATOM 620 C C . PHE A 1 84 ? 5.029 -4.622 -1.425 1.00 98.50 84 PHE A C 1
ATOM 622 O O . PHE A 1 84 ? 4.748 -5.814 -1.561 1.00 98.50 84 PHE A O 1
ATOM 629 N N . THR A 1 85 ? 5.665 -4.146 -0.359 1.00 98.44 85 THR A N 1
ATOM 630 C CA . THR A 1 85 ? 6.090 -4.988 0.762 1.00 98.44 85 THR A CA 1
ATOM 631 C C . THR A 1 85 ? 5.264 -4.661 1.990 1.00 98.44 85 THR A C 1
ATOM 633 O O . THR A 1 85 ? 5.297 -3.546 2.515 1.00 98.44 85 THR A O 1
ATOM 636 N N . PHE A 1 86 ? 4.527 -5.654 2.467 1.00 98.38 86 PHE A N 1
ATOM 637 C CA . PHE A 1 86 ? 3.716 -5.572 3.667 1.00 98.38 86 PHE A CA 1
ATOM 638 C C . PHE A 1 86 ? 4.446 -6.208 4.839 1.00 98.38 86 PHE A C 1
ATOM 640 O O . PHE A 1 86 ? 4.909 -7.344 4.728 1.00 98.38 86 PHE A O 1
ATOM 647 N N . ASN A 1 87 ? 4.471 -5.512 5.973 1.00 97.56 87 ASN A N 1
ATOM 648 C CA . ASN A 1 87 ? 4.973 -6.047 7.234 1.00 97.56 87 ASN A CA 1
ATOM 649 C C . ASN A 1 87 ? 3.824 -6.372 8.178 1.00 97.56 87 ASN A C 1
ATOM 651 O O . ASN A 1 87 ? 2.850 -5.628 8.261 1.00 97.56 87 ASN A O 1
ATOM 655 N N . ASN A 1 88 ? 3.978 -7.467 8.914 1.00 96.06 88 ASN A N 1
ATOM 656 C CA . ASN A 1 88 ? 3.169 -7.805 10.073 1.00 96.06 88 ASN A CA 1
ATOM 657 C C . ASN A 1 88 ? 3.815 -7.195 11.324 1.00 96.06 88 ASN A C 1
ATOM 659 O O . ASN A 1 88 ? 4.804 -7.715 11.842 1.00 96.06 88 ASN A O 1
ATOM 663 N N . ASP A 1 89 ? 3.245 -6.095 11.800 1.00 93.31 89 ASP A N 1
ATOM 664 C CA . ASP A 1 89 ? 3.600 -5.448 13.055 1.00 93.31 89 ASP A CA 1
ATOM 665 C C . ASP A 1 89 ? 2.563 -5.795 14.127 1.00 93.31 89 ASP A C 1
ATOM 667 O O . ASP A 1 89 ? 1.445 -5.279 14.150 1.00 93.31 89 ASP A O 1
ATOM 671 N N . THR A 1 90 ? 2.939 -6.696 15.034 1.00 88.19 90 THR A N 1
ATOM 672 C CA . THR A 1 90 ? 2.208 -6.949 16.284 1.00 88.19 90 THR A CA 1
ATOM 673 C C . THR A 1 90 ? 0.696 -7.177 16.076 1.00 88.19 90 THR A C 1
ATOM 675 O O . THR A 1 90 ? -0.143 -6.631 16.792 1.00 88.19 90 THR A O 1
ATOM 678 N N . LYS A 1 91 ? 0.341 -8.041 15.106 1.00 90.62 91 LYS A N 1
ATOM 679 C CA . LYS A 1 91 ? -1.036 -8.394 14.677 1.00 90.62 91 LYS A CA 1
ATOM 680 C C . LYS A 1 91 ? -1.753 -7.360 13.807 1.00 90.62 91 LYS A C 1
ATOM 682 O O . LYS A 1 91 ? -2.949 -7.522 13.557 1.00 90.62 91 LYS A O 1
ATOM 687 N N . LYS A 1 92 ? -1.057 -6.351 13.302 1.00 96.56 92 LYS A N 1
ATOM 688 C CA . LYS A 1 92 ? -1.522 -5.504 12.203 1.00 96.56 92 LYS A CA 1
ATOM 689 C C . LYS A 1 92 ? -0.617 -5.700 11.003 1.00 96.56 92 LYS A C 1
ATOM 691 O O . LYS A 1 92 ? 0.565 -5.969 11.166 1.00 96.56 92 LYS A O 1
ATOM 696 N N . PHE A 1 93 ? -1.163 -5.578 9.806 1.00 97.75 93 PHE A N 1
ATOM 697 C CA . PHE A 1 93 ? -0.343 -5.393 8.623 1.00 97.75 93 PHE A CA 1
ATOM 698 C C . PHE A 1 93 ? -0.294 -3.918 8.250 1.00 97.75 93 PHE A C 1
ATOM 700 O O . PHE A 1 93 ? -1.210 -3.164 8.570 1.00 97.75 93 PHE A O 1
ATOM 707 N N . LEU A 1 94 ? 0.764 -3.527 7.553 1.00 97.56 94 LEU A N 1
ATOM 708 C CA . LEU A 1 94 ? 0.916 -2.217 6.930 1.00 97.56 94 LEU A CA 1
ATOM 709 C C . LEU A 1 94 ? 1.784 -2.351 5.682 1.00 97.56 94 LEU A C 1
ATOM 711 O O . LEU A 1 94 ? 2.653 -3.225 5.624 1.00 97.56 94 LEU A O 1
ATOM 715 N N . LEU A 1 95 ? 1.561 -1.493 4.690 1.00 98.25 95 LEU A N 1
ATOM 716 C CA . LEU A 1 95 ? 2.504 -1.311 3.594 1.00 98.25 95 LEU A CA 1
ATOM 717 C C . LEU A 1 95 ? 3.732 -0.582 4.146 1.00 98.25 95 LEU A C 1
ATOM 719 O O . LEU A 1 95 ? 3.615 0.562 4.589 1.00 98.25 95 LEU A O 1
ATOM 723 N N . HIS A 1 96 ? 4.876 -1.263 4.128 1.00 97.44 96 HIS A N 1
ATOM 724 C CA . HIS A 1 96 ? 6.129 -0.802 4.721 1.00 97.44 96 HIS A CA 1
ATOM 725 C C . HIS A 1 96 ? 7.119 -0.302 3.676 1.00 97.44 96 HIS A C 1
ATOM 727 O O . HIS A 1 96 ? 7.700 0.768 3.853 1.00 97.44 96 HIS A O 1
ATOM 733 N N . ASP A 1 97 ? 7.260 -1.043 2.575 1.00 97.69 97 ASP A N 1
ATOM 734 C CA . ASP A 1 97 ? 8.136 -0.660 1.476 1.00 97.69 97 ASP A CA 1
ATOM 735 C C . ASP A 1 97 ? 7.358 -0.590 0.167 1.00 97.69 97 ASP A C 1
ATOM 737 O O . ASP A 1 97 ? 6.464 -1.395 -0.110 1.00 97.69 97 ASP A O 1
ATOM 741 N N . LEU A 1 98 ? 7.728 0.388 -0.649 1.00 98.12 98 LEU A N 1
ATOM 742 C CA . LEU A 1 98 ? 7.238 0.554 -2.006 1.00 98.12 98 LEU A CA 1
ATOM 743 C C . LEU A 1 98 ? 8.440 0.769 -2.914 1.00 98.12 98 LEU A C 1
ATOM 745 O O . LEU A 1 98 ? 9.229 1.681 -2.676 1.00 98.12 98 LEU A O 1
ATOM 749 N N . SER A 1 99 ? 8.567 -0.042 -3.960 1.00 97.31 99 SER A N 1
ATOM 750 C CA . SER A 1 99 ? 9.603 0.110 -4.981 1.00 97.31 99 SER A CA 1
ATOM 751 C C . SER A 1 99 ? 8.979 0.120 -6.365 1.00 97.31 99 SER A C 1
ATOM 753 O O . SER A 1 99 ? 8.102 -0.683 -6.667 1.00 97.31 99 SER A O 1
ATOM 755 N N . ILE A 1 100 ? 9.406 1.057 -7.203 1.00 96.50 100 ILE A N 1
ATOM 756 C CA . ILE A 1 100 ? 8.831 1.310 -8.516 1.00 96.50 100 ILE A CA 1
ATOM 757 C C . ILE A 1 100 ? 9.961 1.457 -9.525 1.00 96.50 100 ILE A C 1
ATOM 759 O O . ILE A 1 100 ? 10.840 2.305 -9.373 1.00 96.50 100 ILE A O 1
ATOM 763 N N . ASN A 1 101 ? 9.898 0.661 -10.587 1.00 95.50 101 ASN A N 1
ATOM 764 C CA . ASN A 1 101 ? 10.723 0.787 -11.778 1.00 95.50 101 ASN A CA 1
ATOM 765 C C . ASN A 1 101 ? 9.830 1.196 -12.950 1.00 95.50 101 ASN A C 1
ATOM 767 O O . ASN A 1 101 ? 8.859 0.509 -13.257 1.00 95.50 101 ASN A O 1
ATOM 771 N N . VAL A 1 102 ? 10.162 2.301 -13.611 1.00 94.56 102 VAL A N 1
ATOM 772 C CA . VAL A 1 102 ? 9.422 2.806 -14.770 1.00 94.56 102 VAL A CA 1
ATOM 773 C C . VAL A 1 102 ? 10.356 2.914 -15.963 1.00 94.56 102 VAL A C 1
ATOM 775 O O . VAL A 1 102 ? 11.418 3.530 -15.889 1.00 94.56 102 VAL A O 1
ATOM 778 N N . LYS A 1 103 ? 9.925 2.368 -17.096 1.00 92.56 103 LYS A N 1
ATOM 779 C CA . LYS A 1 103 ? 10.561 2.505 -18.402 1.00 92.56 103 LYS A CA 1
ATOM 780 C C . LYS A 1 103 ? 9.799 3.543 -19.214 1.00 92.56 103 LYS A C 1
ATOM 782 O O . LYS A 1 103 ? 8.629 3.368 -19.537 1.00 92.56 103 LYS A O 1
ATOM 787 N N . THR A 1 104 ? 10.487 4.615 -19.578 1.00 88.50 104 THR A N 1
ATOM 788 C CA . THR A 1 104 ? 9.965 5.668 -20.456 1.00 88.50 104 THR A CA 1
ATOM 789 C C . THR A 1 104 ? 10.838 5.792 -21.702 1.00 88.50 104 THR A C 1
ATOM 791 O O . THR A 1 104 ? 11.955 5.274 -21.751 1.00 88.50 104 THR A O 1
ATOM 794 N N . SER A 1 105 ? 10.389 6.573 -22.685 1.00 86.50 105 SER A N 1
ATOM 795 C CA . SER A 1 105 ? 11.228 6.981 -23.822 1.00 86.50 105 SER A CA 1
ATOM 796 C C . SER A 1 105 ? 12.492 7.746 -23.402 1.00 86.50 105 SER A C 1
ATOM 798 O O . SER A 1 105 ? 13.463 7.791 -24.151 1.00 86.50 105 SER A O 1
ATOM 800 N N . SER A 1 106 ? 12.500 8.336 -22.202 1.00 85.94 106 SER A N 1
ATOM 801 C CA . SER A 1 106 ? 13.639 9.076 -21.648 1.00 85.94 106 SER A CA 1
ATOM 802 C C . SER A 1 106 ? 14.636 8.207 -20.877 1.00 85.94 106 SER A C 1
ATOM 804 O O . SER A 1 106 ? 15.661 8.737 -20.443 1.00 85.94 106 SER A O 1
ATOM 806 N N . GLY A 1 107 ? 14.344 6.917 -20.689 1.00 89.50 107 GLY A N 1
ATOM 807 C CA . GLY A 1 107 ? 15.167 5.979 -19.930 1.00 89.50 107 GLY A CA 1
ATOM 808 C C . GLY A 1 107 ? 14.391 5.234 -18.844 1.00 89.50 107 GLY A C 1
ATOM 809 O O . GLY A 1 107 ? 13.161 5.305 -18.766 1.00 89.50 107 GLY A O 1
ATOM 810 N N . VAL A 1 108 ? 15.139 4.514 -18.008 1.00 92.44 108 VAL A N 1
ATOM 811 C CA . VAL A 1 108 ? 14.621 3.748 -16.869 1.00 92.44 108 VAL A CA 1
ATOM 812 C C . VAL A 1 108 ? 14.821 4.549 -15.588 1.00 92.44 108 VAL A C 1
ATOM 814 O O . VAL A 1 108 ? 15.927 5.014 -15.317 1.00 92.44 108 VAL A O 1
ATOM 817 N N . PHE A 1 109 ? 13.762 4.685 -14.798 1.00 93.31 109 PHE A N 1
ATOM 818 C CA . PHE A 1 109 ? 13.753 5.418 -13.539 1.00 93.31 109 PHE A CA 1
ATOM 819 C C . PHE A 1 109 ? 13.326 4.495 -12.405 1.00 93.31 109 PHE A C 1
ATOM 821 O O . PHE A 1 109 ? 12.432 3.668 -12.578 1.00 93.31 109 PHE A O 1
ATOM 828 N N . ASN A 1 110 ? 13.969 4.644 -11.251 1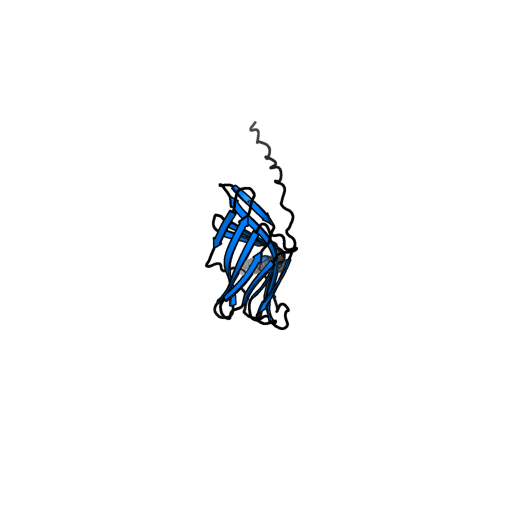.00 93.69 110 ASN A N 1
ATOM 829 C CA . ASN A 1 110 ? 13.659 3.885 -10.048 1.00 93.69 110 ASN A CA 1
ATOM 830 C C . ASN A 1 110 ? 13.321 4.851 -8.921 1.00 93.69 110 ASN A C 1
ATOM 832 O O . ASN A 1 110 ? 14.029 5.840 -8.736 1.00 93.69 110 ASN A O 1
ATOM 836 N N . ALA A 1 111 ? 12.290 4.532 -8.153 1.00 94.19 111 ALA A N 1
ATOM 837 C CA . ALA A 1 111 ? 12.004 5.189 -6.892 1.00 94.19 111 ALA A CA 1
ATOM 838 C C . ALA A 1 111 ? 11.585 4.139 -5.874 1.00 94.19 111 ALA A C 1
ATOM 840 O O . ALA A 1 111 ? 10.796 3.248 -6.178 1.00 94.19 111 ALA A O 1
ATOM 841 N N . SER A 1 112 ? 12.106 4.258 -4.661 1.00 94.94 112 SER A N 1
ATOM 842 C CA . SER A 1 112 ? 11.731 3.384 -3.563 1.00 94.94 112 SER A CA 1
ATOM 843 C C . SER A 1 112 ? 11.662 4.161 -2.263 1.00 94.94 112 SER A C 1
ATOM 845 O O . SER A 1 112 ? 12.400 5.128 -2.074 1.00 94.94 112 SER A O 1
ATOM 847 N N . SER A 1 113 ? 10.805 3.713 -1.359 1.00 96.19 113 SER A N 1
ATOM 848 C CA . SER A 1 113 ? 10.716 4.230 0.000 1.00 96.19 113 SER A CA 1
ATOM 849 C C . SER A 1 113 ? 10.439 3.085 0.961 1.00 96.19 113 SER A C 1
ATOM 851 O O . SER A 1 113 ? 9.805 2.097 0.586 1.00 96.19 113 SER A O 1
ATOM 853 N N . THR A 1 114 ? 10.947 3.227 2.177 1.00 94.94 114 THR A N 1
ATOM 854 C CA . THR A 1 114 ? 10.830 2.259 3.270 1.00 94.94 114 THR A CA 1
ATOM 855 C C . THR A 1 114 ? 10.271 2.961 4.501 1.00 94.94 114 THR A C 1
ATOM 857 O O . THR A 1 114 ? 10.216 4.193 4.547 1.00 94.94 114 THR A O 1
ATOM 860 N N . ASN A 1 115 ? 9.875 2.201 5.523 1.00 93.75 115 ASN A N 1
ATOM 861 C CA . ASN A 1 115 ? 9.245 2.746 6.735 1.00 93.75 115 ASN A CA 1
ATOM 862 C C . ASN A 1 115 ? 7.933 3.500 6.475 1.00 93.75 115 ASN A C 1
ATOM 864 O O . ASN A 1 115 ? 7.548 4.394 7.234 1.00 93.75 115 ASN A O 1
ATOM 868 N N . LEU A 1 116 ? 7.218 3.118 5.419 1.00 96.31 116 LEU A N 1
ATOM 869 C CA . LEU A 1 116 ? 5.848 3.549 5.205 1.00 96.31 116 LEU A CA 1
ATOM 870 C C . LEU A 1 116 ? 4.944 2.930 6.281 1.00 96.31 116 LEU A C 1
ATOM 872 O O . LEU A 1 116 ? 5.238 1.882 6.855 1.00 96.31 116 LEU A O 1
ATOM 876 N N . THR A 1 117 ? 3.842 3.612 6.576 1.00 96.06 117 THR A N 1
ATOM 877 C CA . THR A 1 117 ? 2.808 3.162 7.525 1.00 96.06 117 THR A CA 1
ATOM 878 C C . THR A 1 117 ? 1.427 3.275 6.880 1.00 96.06 117 THR A C 1
ATOM 880 O O . THR A 1 117 ? 0.463 3.752 7.476 1.00 96.06 117 THR A O 1
ATOM 883 N N . LEU A 1 118 ? 1.343 2.876 5.608 1.00 97.38 118 LEU A N 1
ATOM 884 C CA . LEU A 1 118 ? 0.130 3.007 4.802 1.00 97.38 118 LEU A CA 1
ATOM 885 C C . LEU A 1 118 ? -0.738 1.748 4.897 1.00 97.38 118 LEU A C 1
ATOM 887 O O . LEU A 1 118 ? -0.243 0.651 5.148 1.00 97.38 118 LEU A O 1
ATOM 891 N N . TRP A 1 119 ? -2.042 1.923 4.675 1.00 97.44 119 TRP A N 1
ATOM 892 C CA . TRP A 1 119 ? -3.031 0.836 4.558 1.00 97.44 119 TRP A CA 1
ATOM 893 C C . TRP A 1 119 ? -3.043 -0.118 5.754 1.00 97.44 119 TRP A C 1
ATOM 895 O O . TRP A 1 119 ? -3.188 -1.329 5.603 1.00 97.44 119 TRP A O 1
ATOM 905 N N . ALA A 1 120 ? -2.838 0.436 6.949 1.00 97.25 120 ALA A N 1
ATOM 906 C CA . ALA A 1 120 ? -2.755 -0.352 8.160 1.00 97.25 120 ALA A CA 1
ATOM 907 C C . ALA A 1 120 ? -4.123 -0.931 8.545 1.00 97.25 120 ALA A C 1
ATOM 909 O O . ALA A 1 120 ? -5.092 -0.183 8.678 1.00 97.25 120 ALA A O 1
ATOM 910 N N . ALA A 1 121 ? -4.179 -2.241 8.776 1.00 97.81 121 ALA A N 1
ATOM 911 C CA . ALA A 1 121 ? -5.355 -2.935 9.300 1.00 97.81 121 ALA A CA 1
ATOM 912 C C . ALA A 1 121 ? -4.940 -4.190 10.082 1.00 97.81 121 ALA A C 1
ATOM 914 O O . ALA A 1 121 ? -3.777 -4.600 10.086 1.00 97.81 121 ALA A O 1
ATOM 915 N N . SER A 1 122 ? -5.876 -4.794 10.806 1.00 97.81 122 SER A N 1
ATOM 916 C CA . SER A 1 122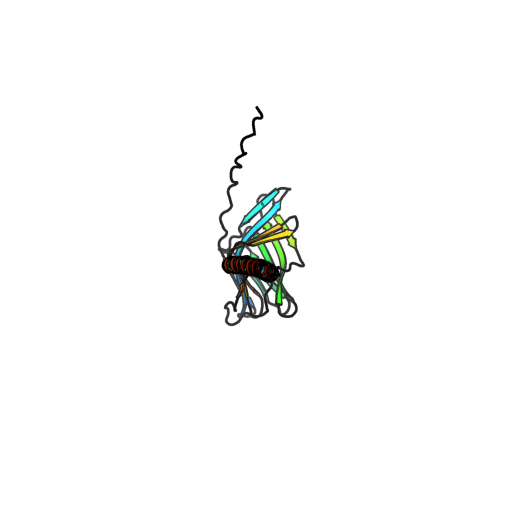 ? -5.617 -5.985 11.616 1.00 97.81 122 SER A CA 1
ATOM 917 C C . SER A 1 122 ? -5.314 -7.222 10.756 1.00 97.81 122 SER A C 1
ATOM 919 O O . SER A 1 122 ? -5.876 -7.440 9.686 1.00 97.81 122 SER A O 1
ATOM 921 N N . ILE A 1 123 ? -4.445 -8.113 11.233 1.00 96.25 123 ILE A N 1
ATOM 922 C CA . ILE A 1 123 ? -4.221 -9.399 10.561 1.00 96.25 123 ILE A CA 1
ATOM 923 C C . ILE A 1 123 ? -5.522 -10.209 10.574 1.00 96.25 123 ILE A C 1
ATOM 925 O O . ILE A 1 123 ? -6.112 -10.456 11.627 1.00 96.25 123 ILE A O 1
ATOM 929 N N . GLY A 1 124 ? -5.948 -10.662 9.394 1.00 94.19 124 GLY A N 1
ATOM 930 C CA . GLY A 1 124 ? -7.208 -11.380 9.212 1.00 94.19 124 GLY A CA 1
ATOM 931 C C . GLY A 1 124 ? -8.422 -10.483 8.949 1.00 94.19 124 GLY A C 1
ATOM 932 O O . GLY A 1 124 ? -9.501 -11.044 8.751 1.00 94.19 124 GLY A O 1
ATOM 933 N N . SER A 1 125 ? -8.260 -9.156 8.905 1.00 97.62 125 SER A N 1
ATOM 934 C CA . SER A 1 125 ? -9.164 -8.202 8.245 1.00 97.62 125 SER A CA 1
ATOM 935 C C . SER A 1 125 ? -8.558 -7.760 6.901 1.00 97.62 125 SER A C 1
ATOM 937 O O . SER A 1 125 ? -7.542 -8.306 6.466 1.00 97.62 125 SER A O 1
ATOM 939 N N . SER A 1 126 ? -9.204 -6.830 6.205 1.00 98.31 126 SER A N 1
ATOM 940 C CA . SER A 1 126 ? -8.686 -6.181 4.995 1.00 98.31 126 SER A CA 1
ATOM 941 C C . SER A 1 126 ? -8.700 -4.661 5.163 1.00 98.31 126 SER A C 1
ATOM 943 O O . SER A 1 126 ? -9.440 -4.152 5.995 1.00 98.31 126 SER A O 1
ATOM 945 N N . TYR A 1 127 ? -7.904 -3.924 4.393 1.00 98.44 127 TYR A N 1
ATOM 946 C CA . TYR A 1 127 ? -7.968 -2.461 4.333 1.00 98.44 127 TYR A CA 1
ATOM 947 C C . TYR A 1 127 ? -8.728 -2.039 3.078 1.00 98.44 127 TYR A C 1
ATOM 949 O O . TYR A 1 127 ? -8.392 -2.523 1.996 1.00 98.44 127 TYR A O 1
ATOM 957 N N . MET A 1 128 ? -9.714 -1.146 3.197 1.00 98.25 128 MET A N 1
ATOM 958 C CA . MET A 1 128 ? -10.523 -0.685 2.062 1.00 98.25 128 MET A CA 1
ATOM 959 C C . MET A 1 128 ? -10.663 0.842 2.026 1.00 98.25 128 MET A C 1
ATOM 961 O O . MET A 1 128 ? -10.849 1.489 3.053 1.00 98.25 128 MET A O 1
ATOM 965 N N . CYS A 1 129 ? -10.584 1.424 0.834 1.00 97.56 129 CYS A N 1
ATOM 966 C CA . CYS A 1 129 ? -10.853 2.827 0.564 1.00 97.56 129 CYS A CA 1
ATOM 967 C C . CYS A 1 129 ? -11.359 2.996 -0.873 1.00 97.56 129 CYS A C 1
ATOM 969 O O . CYS A 1 129 ? -10.608 2.826 -1.834 1.00 97.56 129 CYS A O 1
ATOM 971 N N . ASN A 1 130 ? -12.636 3.327 -1.031 1.00 95.44 130 ASN A N 1
ATOM 972 C CA . ASN A 1 130 ? -13.267 3.528 -2.330 1.00 95.44 130 ASN A CA 1
ATOM 973 C C . ASN A 1 130 ? -12.839 4.860 -2.952 1.00 95.44 130 ASN A C 1
ATOM 975 O O . ASN A 1 130 ? -12.583 4.940 -4.156 1.00 95.44 130 ASN A O 1
ATOM 979 N N . LYS A 1 131 ? -12.730 5.909 -2.129 1.00 93.75 131 LYS A N 1
ATOM 980 C CA . LYS A 1 131 ? -12.286 7.230 -2.582 1.00 93.75 131 LYS A CA 1
ATOM 981 C C . LYS A 1 131 ? -10.813 7.240 -2.987 1.00 93.75 131 LYS A C 1
ATOM 983 O O . LYS A 1 131 ? -9.994 6.473 -2.487 1.00 93.75 131 LYS A O 1
ATOM 988 N N . GLU A 1 132 ? -10.488 8.165 -3.887 1.00 95.44 132 GLU A N 1
ATOM 989 C CA . GLU A 1 132 ? -9.110 8.428 -4.293 1.00 95.44 132 GLU A CA 1
ATOM 990 C C . GLU A 1 132 ? -8.259 8.818 -3.079 1.00 95.44 132 GLU A C 1
ATOM 992 O O . GLU A 1 132 ? -8.624 9.706 -2.303 1.00 95.44 132 GLU A O 1
ATOM 997 N N . GLN A 1 133 ? -7.106 8.167 -2.936 1.00 95.50 133 GLN A N 1
ATOM 998 C CA . GLN A 1 133 ? -6.101 8.529 -1.943 1.00 95.50 133 GLN A CA 1
ATOM 999 C C . GLN A 1 133 ? -4.837 9.005 -2.641 1.00 95.50 133 GLN A C 1
ATOM 1001 O O . GLN A 1 133 ? -4.438 8.436 -3.654 1.00 95.50 133 GLN A O 1
ATOM 1006 N N . ASN A 1 134 ? -4.192 10.012 -2.060 1.00 95.75 134 ASN A N 1
ATOM 1007 C CA . ASN A 1 134 ? -2.912 10.538 -2.508 1.00 95.75 134 ASN A CA 1
ATOM 1008 C C . ASN A 1 134 ? -1.894 10.411 -1.371 1.00 95.75 134 ASN A C 1
ATOM 1010 O O . ASN A 1 134 ? -2.107 10.935 -0.275 1.00 95.75 134 ASN A O 1
ATOM 1014 N N . PHE A 1 135 ? -0.791 9.727 -1.648 1.00 95.75 135 PHE A N 1
ATOM 1015 C CA . PHE A 1 135 ? 0.312 9.514 -0.728 1.00 95.75 135 PHE A CA 1
ATOM 1016 C C . PHE A 1 135 ? 1.595 10.106 -1.308 1.00 95.75 135 PHE A C 1
ATOM 1018 O O . PHE A 1 135 ? 2.095 9.656 -2.339 1.00 95.75 135 PHE A O 1
ATOM 1025 N N . THR A 1 136 ? 2.182 11.077 -0.613 1.00 94.94 136 THR A N 1
ATOM 1026 C CA . THR A 1 136 ? 3.547 11.529 -0.899 1.00 94.94 136 THR A CA 1
ATOM 1027 C C . THR A 1 136 ? 4.526 10.521 -0.309 1.00 94.94 136 THR A C 1
ATOM 1029 O O . THR A 1 136 ? 4.704 10.464 0.904 1.00 94.94 136 THR A O 1
ATOM 1032 N N . ILE A 1 137 ? 5.130 9.699 -1.166 1.00 94.94 137 ILE A N 1
ATOM 1033 C CA . ILE A 1 137 ? 6.024 8.607 -0.762 1.00 94.94 137 ILE A CA 1
ATOM 1034 C C . ILE A 1 137 ? 7.444 9.130 -0.512 1.00 94.94 137 ILE A C 1
ATOM 1036 O O . ILE A 1 137 ? 8.117 8.696 0.423 1.00 94.94 137 ILE A O 1
ATOM 1040 N N . SER A 1 138 ? 7.898 10.055 -1.359 1.00 93.12 138 SER A N 1
ATOM 1041 C CA . SER A 1 138 ? 9.156 10.795 -1.236 1.00 93.12 138 SER A CA 1
ATOM 1042 C C . SER A 1 138 ? 9.091 12.083 -2.066 1.00 93.12 138 SER A C 1
ATOM 1044 O O . SER A 1 138 ? 8.127 12.303 -2.799 1.00 93.12 138 SER A O 1
ATOM 1046 N N . ASP A 1 139 ? 10.147 12.900 -2.040 1.00 90.44 139 ASP A N 1
ATOM 1047 C CA . ASP A 1 139 ? 10.270 14.096 -2.896 1.00 90.44 139 ASP A CA 1
ATOM 1048 C C . ASP A 1 139 ? 10.254 13.784 -4.404 1.00 90.44 139 ASP A C 1
ATOM 1050 O O . ASP A 1 139 ? 10.171 14.684 -5.238 1.00 90.44 139 ASP A O 1
ATOM 1054 N N . GLN A 1 140 ? 10.399 12.511 -4.777 1.00 92.00 140 GLN A N 1
ATOM 1055 C CA . GLN A 1 140 ? 10.473 12.064 -6.165 1.00 92.00 140 GLN A CA 1
ATOM 1056 C C . GLN A 1 140 ? 9.267 11.227 -6.591 1.00 92.00 140 GLN A C 1
ATOM 1058 O O . GLN A 1 140 ? 9.123 10.983 -7.790 1.00 92.00 140 GLN A O 1
ATOM 1063 N N . LEU A 1 141 ? 8.434 10.778 -5.647 1.00 94.94 141 LEU A N 1
ATOM 1064 C CA . LEU A 1 141 ? 7.357 9.828 -5.899 1.00 94.94 141 LEU A CA 1
ATOM 1065 C C . LEU A 1 141 ? 6.104 10.162 -5.082 1.00 94.94 141 LEU A C 1
ATOM 1067 O O . LEU A 1 141 ? 6.132 10.186 -3.851 1.00 94.94 141 LEU A O 1
ATOM 1071 N N . SER A 1 142 ? 4.979 10.289 -5.777 1.00 96.44 142 SER A N 1
ATOM 1072 C CA . SER A 1 142 ? 3.640 10.231 -5.185 1.00 96.44 142 SER A CA 1
ATOM 1073 C C . SER A 1 142 ? 2.879 9.028 -5.732 1.00 96.44 142 SER A C 1
ATOM 1075 O O . SER A 1 142 ? 2.987 8.704 -6.917 1.00 96.44 142 SER A O 1
ATOM 1077 N N . LEU A 1 143 ? 2.104 8.380 -4.868 1.00 97.56 143 LEU A N 1
ATOM 1078 C CA . LEU A 1 143 ? 1.238 7.257 -5.199 1.00 97.56 143 LEU A CA 1
ATOM 1079 C C . LEU A 1 143 ? -0.220 7.676 -5.027 1.00 97.56 143 LEU A C 1
ATOM 1081 O O . LEU A 1 143 ? -0.615 8.154 -3.967 1.00 97.56 143 LEU A O 1
ATOM 1085 N N . PHE A 1 144 ? -1.020 7.421 -6.051 1.00 97.62 144 PHE A N 1
ATOM 1086 C CA . PHE A 1 144 ? -2.456 7.627 -6.050 1.00 97.62 144 PHE A CA 1
ATOM 1087 C C . PHE A 1 144 ? -3.152 6.280 -6.201 1.00 97.62 144 PHE A C 1
ATOM 1089 O O . PHE A 1 144 ? -2.796 5.486 -7.080 1.00 97.62 144 PHE A O 1
ATOM 1096 N N . THR A 1 145 ? -4.152 6.023 -5.365 1.00 97.81 145 THR A N 1
ATOM 1097 C CA . THR A 1 145 ? -4.913 4.769 -5.384 1.00 97.81 145 THR A CA 1
ATOM 1098 C C . THR A 1 145 ? -6.401 5.017 -5.536 1.00 97.81 145 THR A C 1
ATOM 1100 O O . THR A 1 145 ? -6.938 5.958 -4.957 1.00 97.81 145 THR A O 1
ATOM 1103 N N . PHE A 1 146 ? -7.067 4.134 -6.276 1.00 97.25 146 PHE A N 1
ATOM 1104 C CA . PHE A 1 146 ? -8.489 4.211 -6.606 1.00 97.25 146 PHE A CA 1
ATOM 1105 C C . PHE A 1 146 ? -9.158 2.867 -6.314 1.00 97.25 146 PHE A C 1
ATOM 1107 O O . PHE A 1 146 ? -8.639 1.839 -6.756 1.00 97.25 146 PHE A O 1
ATOM 1114 N N . ASN A 1 147 ? -10.302 2.862 -5.619 1.00 97.00 147 ASN A N 1
ATOM 1115 C CA . ASN A 1 147 ? -10.996 1.635 -5.193 1.00 97.00 147 ASN A CA 1
ATOM 1116 C C . ASN A 1 147 ? -10.046 0.627 -4.527 1.00 97.00 147 ASN A C 1
ATOM 1118 O O . ASN A 1 147 ? -9.955 -0.528 -4.941 1.00 97.00 147 ASN A O 1
ATOM 1122 N N . LEU A 1 148 ? -9.272 1.100 -3.555 1.00 98.31 148 LEU A N 1
ATOM 1123 C CA . LEU A 1 148 ? -8.278 0.299 -2.865 1.00 98.31 148 LEU A CA 1
ATOM 1124 C C . LEU A 1 148 ? -8.954 -0.713 -1.944 1.00 98.31 148 LEU A C 1
ATOM 1126 O O . LEU A 1 148 ? -9.706 -0.341 -1.055 1.00 98.31 148 LEU A O 1
ATOM 1130 N N . HIS A 1 149 ? -8.638 -1.989 -2.106 1.00 98.62 149 HIS A N 1
ATOM 1131 C CA . HIS A 1 149 ? -9.003 -3.055 -1.184 1.00 98.62 149 HIS A CA 1
ATOM 1132 C C . HIS A 1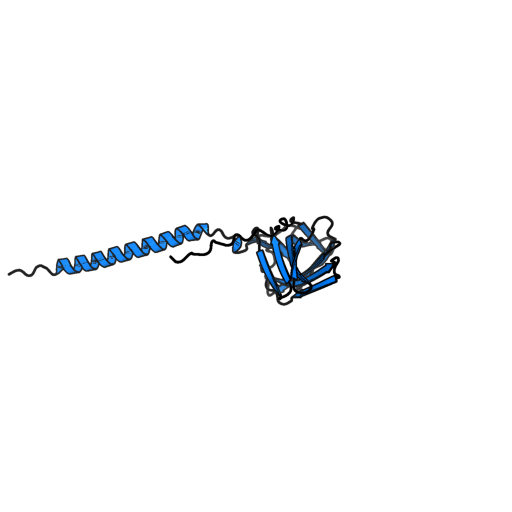 149 ? -7.866 -4.066 -1.128 1.00 98.62 149 HIS A C 1
ATOM 1134 O O . HIS A 1 149 ? -7.565 -4.720 -2.121 1.00 98.62 149 HIS A O 1
ATOM 1140 N N . VAL A 1 150 ? -7.186 -4.184 0.007 1.00 98.56 150 VAL A N 1
ATOM 1141 C CA . VAL A 1 150 ? -5.992 -5.023 0.124 1.00 98.56 150 VAL A CA 1
ATOM 1142 C C . VAL A 1 150 ? -6.014 -5.856 1.394 1.00 98.56 150 VAL A C 1
ATOM 1144 O O . VAL A 1 150 ? -6.448 -5.412 2.456 1.00 98.56 150 VAL A O 1
ATOM 1147 N N . GLN A 1 151 ? -5.545 -7.091 1.276 1.00 98.44 151 GLN A N 1
ATOM 1148 C CA . GLN A 1 151 ? -5.384 -8.008 2.388 1.00 98.44 151 GLN A CA 1
ATOM 1149 C C . GLN A 1 151 ? -4.148 -8.878 2.164 1.00 98.44 151 GLN A C 1
ATOM 1151 O O . GLN A 1 151 ? -4.224 -9.907 1.484 1.00 98.44 151 GLN A O 1
ATOM 1156 N N . PRO A 1 152 ? -3.003 -8.483 2.733 1.00 96.94 152 PRO A N 1
ATOM 1157 C CA . PRO A 1 152 ? -1.881 -9.374 2.929 1.00 96.94 152 PRO A CA 1
ATOM 1158 C C . PRO A 1 152 ? -2.116 -10.207 4.195 1.00 96.94 152 PRO A C 1
ATOM 1160 O O . PRO A 1 152 ? -2.705 -9.735 5.168 1.00 96.94 152 PRO A O 1
ATOM 1163 N N . PHE A 1 153 ? -1.588 -11.430 4.208 1.00 95.38 153 PHE A N 1
ATOM 1164 C CA . PHE A 1 153 ? -1.676 -12.357 5.339 1.00 95.38 153 PHE A CA 1
ATOM 1165 C C . PHE A 1 153 ? -3.111 -12.784 5.707 1.00 95.38 153 PHE A C 1
ATOM 1167 O O . PHE A 1 153 ? -4.110 -12.109 5.466 1.00 95.38 153 PHE A O 1
ATOM 1174 N N . GLY A 1 154 ? -3.231 -13.952 6.343 1.00 92.31 154 GLY A N 1
ATOM 1175 C CA . GLY A 1 154 ? -4.489 -14.378 6.966 1.00 92.31 154 GLY A CA 1
ATOM 1176 C C . GLY A 1 154 ? -5.699 -14.472 6.024 1.00 92.31 154 GLY A C 1
ATOM 1177 O O . GLY A 1 154 ? -6.829 -14.448 6.514 1.00 92.31 154 GLY A O 1
ATOM 1178 N N . VAL A 1 155 ? -5.489 -14.574 4.705 1.00 96.31 155 VAL A N 1
ATOM 1179 C CA . VAL A 1 155 ? -6.562 -14.772 3.722 1.00 96.31 155 VAL A CA 1
ATOM 1180 C C . VAL A 1 155 ? -7.187 -16.147 3.938 1.00 96.31 155 VAL A C 1
ATOM 1182 O O . VAL A 1 155 ? -6.498 -17.165 4.000 1.00 96.31 155 VAL A O 1
ATOM 1185 N N . LYS A 1 156 ? -8.515 -16.190 4.058 1.00 95.06 156 LYS A N 1
ATOM 1186 C CA . LYS A 1 156 ? -9.273 -17.429 4.267 1.00 95.06 156 LYS A CA 1
ATOM 1187 C C . LYS A 1 156 ? -10.176 -17.668 3.068 1.00 95.06 156 LYS A C 1
ATOM 1189 O O . LYS A 1 156 ? -10.884 -16.767 2.640 1.00 95.06 156 LYS A O 1
ATOM 1194 N N . LYS A 1 157 ? -10.175 -18.897 2.542 1.00 94.25 157 LYS A N 1
ATOM 1195 C CA . LYS A 1 157 ? -11.022 -19.320 1.406 1.00 94.25 157 LYS A CA 1
ATOM 1196 C C . LYS A 1 157 ? -10.832 -18.496 0.116 1.00 94.25 157 LYS A C 1
ATOM 1198 O O . LYS A 1 157 ? -11.695 -18.537 -0.751 1.00 94.25 157 LYS A O 1
ATOM 1203 N N . GLY A 1 158 ? -9.723 -17.762 -0.014 1.00 95.62 158 GLY A N 1
ATOM 1204 C CA . GLY A 1 158 ? -9.437 -16.942 -1.196 1.00 95.62 158 GLY A CA 1
ATOM 1205 C C . GLY A 1 158 ? -10.368 -15.743 -1.384 1.00 95.62 158 GLY A C 1
ATOM 1206 O O . GLY A 1 158 ? -10.526 -15.285 -2.509 1.00 95.62 158 GLY A O 1
ATOM 1207 N N . VAL A 1 159 ? -10.977 -15.243 -0.307 1.00 97.38 159 VAL A N 1
ATOM 1208 C CA . VAL A 1 159 ? -11.839 -14.053 -0.323 1.00 97.38 159 VAL A CA 1
ATOM 1209 C C . VAL A 1 159 ? -11.367 -13.036 0.710 1.00 97.38 159 VAL A C 1
ATOM 1211 O O . VAL A 1 159 ? -10.719 -13.403 1.695 1.00 97.38 159 VAL A O 1
ATOM 1214 N N . PHE A 1 160 ? -11.703 -11.765 0.490 1.00 98.31 160 PHE A N 1
ATOM 1215 C CA . PHE A 1 160 ? -11.449 -10.715 1.468 1.00 98.31 160 PHE A CA 1
ATOM 1216 C C . PHE A 1 160 ? -12.234 -10.968 2.762 1.00 98.31 160 PHE A C 1
ATOM 1218 O O . PHE A 1 160 ? -13.408 -11.344 2.750 1.00 98.31 160 PHE A O 1
ATOM 1225 N N . SER A 1 161 ? -11.569 -10.738 3.885 1.00 98.00 161 SER A N 1
ATOM 1226 C CA . SER A 1 161 ?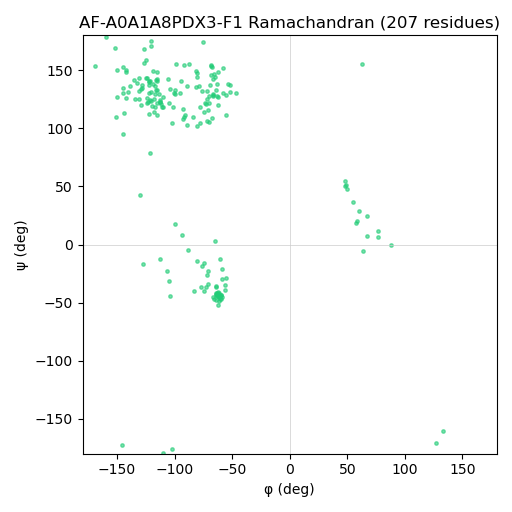 -12.162 -10.604 5.209 1.00 98.00 161 SER A CA 1
ATOM 1227 C C . SER A 1 161 ? -12.846 -9.243 5.368 1.00 98.00 161 SER A C 1
ATOM 1229 O O . SER A 1 161 ? -12.712 -8.366 4.514 1.00 98.00 161 SER A O 1
ATOM 1231 N N . THR A 1 162 ? -13.529 -9.038 6.500 1.00 97.94 162 THR A N 1
ATOM 1232 C CA . THR A 1 162 ? -14.127 -7.749 6.880 1.00 97.94 162 THR A CA 1
ATOM 1233 C C . THR A 1 162 ? -13.148 -6.595 6.681 1.00 97.94 162 THR A C 1
ATOM 1235 O O . THR A 1 162 ? -12.001 -6.681 7.122 1.00 97.94 162 THR A O 1
ATOM 1238 N N . ALA A 1 163 ? -13.612 -5.544 6.012 1.00 97.44 163 ALA A N 1
ATOM 1239 C CA . ALA A 1 163 ? -12.820 -4.363 5.715 1.00 97.44 163 ALA A CA 1
ATOM 1240 C C . ALA A 1 163 ? -12.761 -3.392 6.903 1.00 97.44 163 ALA A C 1
ATOM 1242 O O . ALA A 1 163 ? -13.774 -3.096 7.533 1.00 97.44 163 ALA A O 1
ATOM 1243 N N . GLU A 1 164 ? -11.564 -2.885 7.176 1.00 97.50 164 GLU A N 1
ATOM 1244 C CA . GLU A 1 164 ? -11.311 -1.662 7.927 1.00 97.50 164 GLU A CA 1
ATOM 1245 C C . GLU A 1 164 ? -11.233 -0.516 6.913 1.00 97.50 164 GLU A C 1
ATOM 1247 O O . GLU A 1 164 ? -10.322 -0.453 6.082 1.00 97.50 164 GLU A O 1
ATOM 1252 N N . GLU A 1 165 ? -12.246 0.346 6.937 1.00 95.88 165 GLU A N 1
ATOM 1253 C CA . GLU A 1 165 ? -12.407 1.423 5.963 1.00 95.88 165 GLU A CA 1
ATOM 1254 C C . GLU A 1 165 ? -11.529 2.635 6.291 1.00 95.88 165 GLU A C 1
ATOM 1256 O O . GLU A 1 165 ? -11.281 2.976 7.451 1.00 95.88 165 GLU A O 1
ATOM 1261 N N . CYS A 1 166 ? -11.069 3.323 5.250 1.00 94.56 166 CYS A N 1
ATOM 1262 C CA . CYS A 1 166 ? -10.347 4.575 5.397 1.00 94.56 166 CYS A CA 1
ATOM 1263 C C . CYS A 1 166 ? -11.259 5.701 5.913 1.00 94.56 166 CYS A C 1
ATOM 1265 O O . CYS A 1 166 ? -12.460 5.752 5.652 1.00 94.56 166 CYS A O 1
ATOM 1267 N N . PHE A 1 167 ? -10.657 6.698 6.567 1.00 89.50 167 PHE A N 1
ATOM 1268 C CA . PHE A 1 167 ? -11.386 7.880 7.039 1.00 89.50 167 PHE A CA 1
ATOM 1269 C C . PHE A 1 167 ? -12.083 8.657 5.911 1.00 89.50 167 PHE A C 1
ATOM 1271 O O . PHE A 1 167 ? -13.111 9.285 6.135 1.00 89.50 167 PHE A O 1
ATOM 1278 N N . LEU A 1 168 ? -11.541 8.623 4.690 1.00 86.88 168 LEU A N 1
ATOM 1279 C CA . LEU A 1 168 ? -12.137 9.333 3.557 1.00 86.88 168 LEU A CA 1
ATOM 1280 C C . LEU A 1 168 ? -13.516 8.775 3.202 1.00 86.88 168 LEU A C 1
ATOM 1282 O O . LEU A 1 168 ? -14.397 9.554 2.842 1.00 86.88 168 LEU A O 1
ATOM 1286 N N . ASP A 1 169 ? -13.717 7.466 3.335 1.00 86.81 169 ASP A N 1
ATOM 1287 C CA . ASP A 1 169 ? -15.008 6.816 3.102 1.00 86.81 169 ASP A CA 1
ATOM 1288 C C . ASP A 1 169 ? -16.004 7.074 4.240 1.00 86.81 169 ASP A C 1
ATOM 1290 O O . ASP A 1 169 ? -17.204 6.925 4.037 1.00 86.81 169 ASP A O 1
ATOM 1294 N N . SER A 1 170 ? -15.543 7.544 5.405 1.00 81.81 170 SER A N 1
ATOM 1295 C CA . SER A 1 170 ? -16.434 7.896 6.509 1.00 81.81 170 SER A CA 1
ATOM 1296 C C . SER A 1 170 ? -17.370 9.038 6.107 1.00 81.81 170 SER A C 1
ATOM 1298 O O . SER A 1 170 ? -16.945 10.156 5.800 1.00 81.81 170 SER A O 1
ATOM 1300 N N . ASP A 1 171 ? -18.671 8.770 6.148 1.00 71.56 171 ASP A N 1
ATOM 1301 C CA . ASP A 1 171 ? -19.694 9.770 5.878 1.00 71.56 171 ASP A CA 1
ATOM 1302 C C . ASP A 1 171 ? -19.696 10.839 6.976 1.00 71.56 171 ASP A C 1
ATOM 1304 O O . ASP A 1 171 ? -20.189 10.621 8.078 1.00 71.56 171 ASP A O 1
ATOM 1308 N N . LEU A 1 172 ? -19.236 12.056 6.666 1.00 70.44 172 LEU A N 1
ATOM 1309 C CA . LEU A 1 172 ? -19.358 13.227 7.557 1.00 70.44 172 LEU A CA 1
ATOM 1310 C C . LEU A 1 172 ? -20.820 13.655 7.792 1.00 70.44 172 LEU A C 1
ATOM 1312 O O . LEU A 1 172 ? -21.091 14.632 8.490 1.00 70.44 172 LEU A O 1
ATOM 1316 N N . SER A 1 173 ? -21.777 12.916 7.238 1.00 71.38 173 SER A N 1
ATOM 1317 C CA . SER A 1 173 ? -23.214 13.092 7.413 1.00 71.38 173 SER A CA 1
ATOM 1318 C C . SER A 1 173 ? -23.640 13.068 8.884 1.00 71.38 173 SER A C 1
ATOM 1320 O O . SER A 1 173 ? -24.603 13.742 9.239 1.00 71.38 173 SER A O 1
ATOM 1322 N N . PHE A 1 174 ? -22.915 12.363 9.764 1.00 77.94 174 PHE A N 1
ATOM 1323 C CA . PHE A 1 174 ? -23.182 12.384 11.211 1.00 77.94 174 PHE A CA 1
ATOM 1324 C C . PHE A 1 174 ? -22.687 13.666 11.908 1.00 77.94 174 PHE A C 1
ATOM 1326 O O . PHE A 1 174 ? -23.153 13.992 13.000 1.00 77.94 174 PHE A O 1
ATOM 1333 N N . LEU A 1 175 ? -21.775 14.423 11.290 1.00 79.19 175 LEU A N 1
ATOM 1334 C CA . LEU A 1 175 ? -21.181 15.629 11.872 1.00 79.19 175 LEU A CA 1
ATOM 1335 C C . LEU A 1 175 ? -22.185 16.789 11.904 1.00 79.19 175 LEU A C 1
ATOM 1337 O O . LEU A 1 175 ? -22.239 17.529 12.887 1.00 79.19 175 LEU A O 1
ATOM 1341 N N . VAL A 1 176 ? -23.032 16.910 10.876 1.00 83.94 176 VAL A N 1
ATOM 1342 C CA . VAL A 1 176 ? -24.064 17.959 10.800 1.00 83.94 176 VAL A CA 1
ATOM 1343 C C . VAL A 1 176 ? -25.081 17.841 11.952 1.00 83.94 176 VAL A C 1
ATOM 1345 O O . VAL A 1 176 ? -25.243 18.824 12.679 1.00 83.94 176 VAL A O 1
ATOM 1348 N N . PRO A 1 177 ? -25.709 16.675 12.220 1.00 89.88 177 PRO A N 1
ATOM 1349 C CA . PRO A 1 177 ? -26.572 16.496 13.389 1.00 89.88 177 PRO A CA 1
ATOM 1350 C C . PRO A 1 177 ? -25.887 16.795 14.729 1.00 89.88 177 PRO A C 1
ATOM 1352 O O . PRO A 1 177 ? -26.502 17.414 15.597 1.00 89.88 177 PRO A O 1
ATOM 1355 N N . ILE A 1 178 ? -24.617 16.408 14.907 1.00 89.69 178 ILE A N 1
ATOM 1356 C CA . ILE A 1 178 ? -23.873 16.671 16.151 1.00 89.69 178 ILE A CA 1
ATOM 1357 C C . ILE A 1 178 ? -23.651 18.174 16.344 1.00 89.69 178 ILE A C 1
ATOM 1359 O O . ILE A 1 178 ? -23.927 18.699 17.423 1.00 89.69 178 ILE A O 1
ATOM 1363 N N . ALA A 1 179 ? -23.201 18.883 15.306 1.00 90.44 179 ALA A N 1
ATOM 1364 C CA . ALA A 1 179 ? -22.972 20.325 15.371 1.00 90.44 179 ALA A CA 1
ATOM 1365 C C . ALA A 1 179 ? -24.261 21.092 15.708 1.00 90.44 179 ALA A C 1
ATOM 1367 O O . ALA A 1 179 ? -24.257 21.972 16.572 1.00 90.44 179 ALA A O 1
ATOM 1368 N N . VAL A 1 180 ? -25.382 20.709 15.085 1.00 94.88 180 VAL A N 1
ATOM 1369 C CA . VAL A 1 180 ? -26.702 21.280 15.386 1.00 94.88 180 VAL A CA 1
ATOM 1370 C C . VAL A 1 180 ? -27.109 20.982 16.834 1.00 94.88 180 VAL A C 1
ATOM 1372 O O . VAL A 1 180 ? -27.547 21.888 17.543 1.00 94.88 180 VAL A O 1
ATOM 1375 N N . GLY A 1 181 ? -26.907 19.750 17.311 1.00 96.00 181 GLY A N 1
ATOM 1376 C CA . GLY A 1 181 ? -27.205 19.361 18.692 1.00 96.00 181 GLY A CA 1
ATOM 1377 C C . GLY A 1 181 ? -26.422 20.168 19.734 1.00 96.00 181 GLY A C 1
ATOM 1378 O O . GLY A 1 181 ? -26.999 20.634 20.721 1.00 96.00 181 GLY A O 1
ATOM 1379 N N . VAL A 1 182 ? -25.127 20.399 19.501 1.00 97.00 182 VAL A N 1
ATOM 1380 C CA . VAL A 1 182 ? -24.276 21.213 20.385 1.00 97.00 182 VAL A CA 1
ATOM 1381 C C . VAL A 1 182 ? -24.718 22.679 20.382 1.00 97.00 182 VAL A C 1
ATOM 1383 O O . VAL A 1 182 ? -24.870 23.272 21.453 1.00 97.00 182 VAL A O 1
ATOM 1386 N N . ALA A 1 183 ? -24.990 23.255 19.207 1.00 96.81 183 ALA A N 1
ATOM 1387 C CA . ALA A 1 183 ? -25.429 24.645 19.085 1.00 96.81 183 ALA A CA 1
ATOM 1388 C C . ALA A 1 183 ? -26.767 24.901 19.802 1.00 96.81 183 ALA A C 1
ATOM 1390 O O . ALA A 1 183 ? -26.894 25.869 20.556 1.00 96.81 183 ALA A O 1
ATOM 1391 N N . LEU A 1 184 ? -27.747 24.006 19.626 1.00 96.81 184 LEU A N 1
ATOM 1392 C CA . LEU A 1 184 ? -29.044 24.091 20.305 1.00 96.81 184 LEU A CA 1
ATOM 1393 C C . LEU A 1 184 ? -28.905 23.946 21.824 1.00 96.81 184 LEU A C 1
ATOM 1395 O O . LEU A 1 184 ? -29.517 24.708 22.573 1.00 96.81 184 LEU A O 1
ATOM 1399 N N . SER A 1 185 ? -28.062 23.019 22.285 1.00 97.25 185 SER A N 1
ATOM 1400 C CA . SER A 1 185 ? -27.816 22.811 23.717 1.00 97.25 185 SER A CA 1
ATOM 1401 C C . SER A 1 185 ? -27.212 24.055 24.373 1.00 97.25 185 SER A C 1
ATOM 1403 O O . SER A 1 185 ? -27.666 24.481 25.435 1.00 97.25 185 SER A O 1
ATOM 1405 N N . PHE A 1 186 ? -26.234 24.687 23.719 1.00 97.75 186 PHE A N 1
ATOM 1406 C CA . PHE A 1 186 ? -25.615 25.916 24.215 1.00 97.75 186 PHE A CA 1
ATOM 1407 C C . PHE A 1 186 ? -26.616 27.080 24.297 1.00 97.75 186 PHE A C 1
ATOM 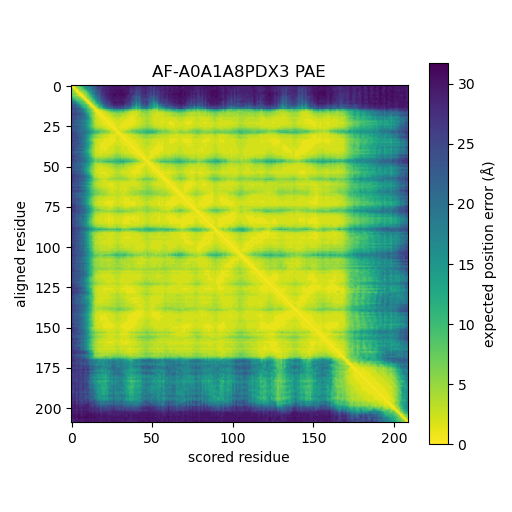1409 O O . PHE A 1 186 ? -26.669 27.780 25.311 1.00 97.75 186 PHE A O 1
ATOM 1416 N N . LEU A 1 187 ? -27.467 27.248 23.277 1.00 97.06 187 LEU A N 1
ATOM 1417 C CA . LEU A 1 187 ? -28.512 28.279 23.251 1.00 97.06 187 LEU A CA 1
ATOM 1418 C C . LEU A 1 187 ? -29.497 28.101 24.419 1.00 97.06 187 LEU A C 1
ATOM 1420 O O . LEU A 1 187 ? -29.776 29.054 25.149 1.00 97.06 187 LEU A O 1
ATOM 1424 N N . ILE A 1 188 ? -29.970 26.873 24.653 1.00 97.19 188 ILE A N 1
ATOM 1425 C CA . ILE A 1 188 ? -30.884 26.561 25.762 1.00 97.19 188 ILE A CA 1
ATOM 1426 C C . ILE A 1 188 ? -30.250 26.925 27.110 1.00 97.19 188 ILE A C 1
ATOM 1428 O O . ILE A 1 188 ? -30.896 27.571 27.935 1.00 97.19 188 ILE A O 1
ATOM 1432 N N . ILE A 1 189 ? -28.979 26.573 27.327 1.00 97.44 189 ILE A N 1
ATOM 1433 C CA . ILE A 1 189 ? -28.263 26.896 28.570 1.00 97.44 189 ILE A CA 1
ATOM 1434 C C . ILE A 1 189 ? -28.189 28.416 28.783 1.00 97.44 189 ILE A C 1
ATOM 1436 O O . ILE A 1 189 ? -28.479 28.891 29.883 1.00 97.44 189 ILE A O 1
ATOM 1440 N N . LEU A 1 190 ? -27.871 29.199 27.747 1.00 96.50 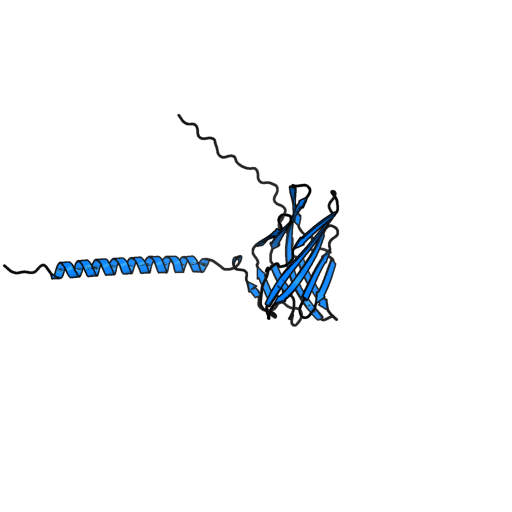190 LEU A N 1
ATOM 1441 C CA . LEU A 1 190 ? -27.835 30.665 27.842 1.00 96.50 190 LEU A CA 1
ATOM 1442 C C . LEU A 1 190 ? -29.204 31.267 28.193 1.00 96.50 190 LEU A C 1
ATOM 1444 O O . LEU A 1 190 ? -29.300 32.166 29.038 1.00 96.50 190 LEU A O 1
ATOM 1448 N N . VAL A 1 191 ? -30.280 30.753 27.592 1.00 95.94 191 VAL A N 1
ATOM 1449 C CA . VAL A 1 191 ? -31.651 31.187 27.902 1.00 95.94 191 VAL A CA 1
ATOM 1450 C C . VAL A 1 191 ? -32.008 30.856 29.352 1.00 95.94 191 VAL A C 1
ATOM 1452 O O . VAL A 1 191 ? -32.537 31.709 30.062 1.00 95.94 191 VAL A O 1
ATOM 1455 N N . LEU A 1 192 ? -31.657 29.666 29.841 1.00 95.81 192 LEU A N 1
ATOM 1456 C CA . LEU A 1 192 ? -31.901 29.287 31.234 1.00 95.81 192 LEU A CA 1
ATOM 1457 C C . LEU A 1 192 ? -31.124 30.168 32.219 1.00 95.81 192 LEU A C 1
ATOM 1459 O O . LEU A 1 192 ? -31.698 30.631 33.205 1.00 95.81 192 LEU A O 1
ATOM 1463 N N . ILE A 1 193 ? -29.848 30.453 31.948 1.00 95.44 193 ILE A N 1
ATOM 1464 C CA . ILE A 1 193 ? -29.028 31.333 32.794 1.00 95.44 193 ILE A CA 1
ATOM 1465 C C . ILE A 1 193 ? -29.626 32.743 32.845 1.00 95.44 193 ILE A C 1
ATOM 1467 O O . ILE A 1 193 ? -29.822 33.292 33.932 1.00 95.44 193 ILE A O 1
ATOM 1471 N N . SER A 1 194 ? -29.963 33.323 31.690 1.00 93.88 194 SER A N 1
ATOM 1472 C CA . SER A 1 194 ? -30.558 34.664 31.630 1.00 93.88 194 SER A CA 1
ATOM 1473 C C . SER A 1 194 ? -31.917 34.731 32.339 1.00 93.88 194 SER A C 1
ATOM 1475 O O . SER A 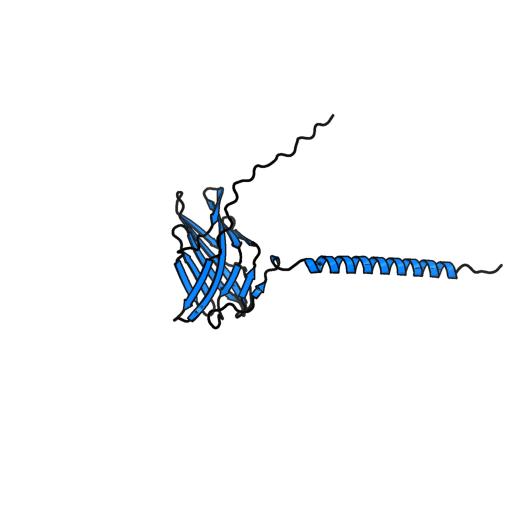1 194 ? -32.157 35.662 33.113 1.00 93.88 194 SER A O 1
ATOM 1477 N N . TYR A 1 195 ? -32.764 33.710 32.178 1.00 94.38 195 TYR A N 1
ATOM 1478 C CA . TYR A 1 195 ? -34.031 33.588 32.899 1.00 94.38 195 TYR A CA 1
ATOM 1479 C C . TYR A 1 195 ? -33.830 33.506 34.417 1.00 94.38 195 TYR A C 1
ATOM 1481 O O . TYR A 1 195 ? -34.513 34.205 35.169 1.00 94.38 195 TYR A O 1
ATOM 1489 N N . LEU A 1 196 ? -32.881 32.692 34.892 1.00 90.69 196 LEU A N 1
ATOM 1490 C CA . LEU A 1 196 ? -32.597 32.555 36.323 1.00 90.69 196 LEU A CA 1
ATOM 1491 C C . LEU A 1 196 ? -32.093 33.866 36.935 1.00 90.69 196 LEU A C 1
ATOM 1493 O O . LEU A 1 196 ? -32.542 34.230 38.024 1.00 90.69 196 LEU A O 1
ATOM 1497 N N . ILE A 1 197 ? -31.220 34.600 36.238 1.00 89.69 197 ILE A N 1
ATOM 1498 C CA . ILE A 1 197 ? -30.740 35.921 36.677 1.00 89.69 197 ILE A CA 1
ATOM 1499 C C . ILE A 1 197 ? -31.899 36.927 36.717 1.00 89.69 197 ILE A C 1
ATOM 1501 O O . ILE A 1 197 ? -32.082 37.607 37.731 1.00 89.69 197 ILE A O 1
ATOM 1505 N N . GLY A 1 198 ? -32.718 36.991 35.662 1.00 85.00 198 GLY A N 1
ATOM 1506 C CA . GLY A 1 198 ? -33.887 37.873 35.596 1.00 85.00 198 GLY A CA 1
ATOM 1507 C C . GLY A 1 198 ? -34.897 37.589 36.711 1.00 85.00 198 GLY A C 1
ATOM 1508 O O . GLY A 1 198 ? -35.301 38.494 37.440 1.00 85.00 198 GLY A O 1
ATOM 1509 N N . ARG A 1 199 ? -35.226 36.312 36.935 1.00 82.25 199 ARG A N 1
ATOM 1510 C CA . ARG A 1 199 ? -36.120 35.881 38.017 1.00 82.25 199 ARG A CA 1
ATOM 1511 C C . ARG A 1 199 ? -35.552 36.182 39.405 1.00 82.25 199 ARG A C 1
ATOM 1513 O O . ARG A 1 199 ? -36.319 36.540 40.300 1.00 82.25 199 ARG A O 1
ATOM 1520 N N . ARG A 1 200 ? -34.232 36.058 39.603 1.00 74.75 200 ARG A N 1
ATOM 1521 C CA . ARG A 1 200 ? -33.576 36.463 40.860 1.00 74.75 200 ARG A CA 1
ATOM 1522 C C . ARG A 1 200 ? -33.743 37.960 41.108 1.00 74.75 200 ARG A C 1
ATOM 1524 O O . ARG A 1 200 ? -34.064 38.334 42.228 1.00 74.75 200 ARG A O 1
ATOM 1531 N N . LYS A 1 201 ? -33.583 38.790 40.072 1.00 63.44 201 LYS A N 1
ATOM 1532 C CA . LYS A 1 201 ? -33.691 40.253 40.171 1.00 63.44 201 LYS A CA 1
ATOM 1533 C C . LYS A 1 201 ? -35.132 40.737 40.390 1.00 63.44 201 LYS A C 1
ATOM 1535 O O . LYS A 1 201 ? -35.335 41.689 41.132 1.00 63.44 201 LYS A O 1
ATOM 1540 N N . SER A 1 202 ? -36.138 40.060 39.829 1.00 58.16 202 SER A N 1
ATOM 1541 C CA . SER A 1 202 ? -37.553 40.391 40.084 1.00 58.16 202 SER A CA 1
ATOM 1542 C C . SER A 1 202 ? -38.038 40.041 41.497 1.00 58.16 202 SER A C 1
ATOM 1544 O O . SER A 1 202 ? -39.011 40.630 41.956 1.00 58.16 202 SER A O 1
ATOM 1546 N N . ARG A 1 203 ? -37.390 39.110 42.215 1.00 57.16 203 ARG A N 1
ATOM 1547 C CA . ARG A 1 203 ? -37.785 38.746 43.593 1.00 57.16 203 ARG A CA 1
ATOM 1548 C C . ARG A 1 203 ? -37.284 39.714 44.671 1.00 57.16 203 ARG A C 1
ATOM 1550 O O . ARG A 1 203 ? -37.796 39.666 45.782 1.00 57.16 203 ARG A O 1
ATOM 1557 N N . THR A 1 204 ? -36.336 40.596 44.363 1.00 54.53 204 THR A N 1
ATOM 1558 C CA . THR A 1 204 ? -35.776 41.586 45.302 1.00 54.53 204 THR A CA 1
ATOM 1559 C C . THR A 1 204 ? -36.461 42.961 45.247 1.00 54.53 204 THR A C 1
ATOM 1561 O O . THR A 1 204 ? -35.988 43.896 45.881 1.00 54.53 204 THR A O 1
ATOM 1564 N N . GLY A 1 205 ? -37.576 43.099 44.516 1.00 55.28 205 GLY A N 1
ATOM 1565 C CA . GLY A 1 205 ? -38.279 44.371 44.284 1.00 55.28 205 GLY A CA 1
ATOM 1566 C C . GLY A 1 205 ? -39.512 44.649 45.154 1.00 55.28 205 GLY A C 1
ATOM 1567 O O . GLY A 1 205 ? -40.314 45.491 44.769 1.00 55.28 205 GLY A O 1
ATOM 1568 N N . TYR A 1 206 ? -39.700 43.965 46.287 1.00 55.03 206 TYR A N 1
ATOM 1569 C CA . TYR A 1 206 ? -40.752 44.317 47.253 1.00 55.03 206 TYR A CA 1
ATOM 1570 C C . TYR A 1 206 ? -40.126 44.611 48.620 1.00 55.03 206 TYR A C 1
ATOM 1572 O O . TYR A 1 206 ? -40.130 43.774 49.519 1.00 55.03 206 TYR A O 1
ATOM 1580 N N . GLN A 1 207 ? -39.557 45.810 48.769 1.00 47.56 207 GLN A N 1
ATOM 1581 C CA . GLN A 1 207 ? -39.645 46.496 50.053 1.00 47.56 207 GLN A CA 1
ATOM 1582 C C . GLN A 1 207 ? -40.866 47.409 49.993 1.00 47.56 207 GLN A C 1
ATOM 1584 O O . GLN A 1 207 ? -40.972 48.286 49.141 1.00 47.56 207 GLN A O 1
ATOM 1589 N N . SER A 1 208 ? -41.815 47.100 50.870 1.00 49.59 208 SER A N 1
ATOM 1590 C CA . SER A 1 208 ? -42.895 47.972 51.301 1.00 49.59 208 SER A CA 1
ATOM 1591 C C . SER A 1 208 ? -42.340 49.179 52.061 1.00 49.59 208 SER A C 1
ATOM 1593 O O . SER A 1 208 ? -41.433 48.975 52.870 1.00 49.59 208 SER A O 1
ATOM 1595 N N . VAL A 1 209 ? -43.012 50.323 51.853 1.00 47.66 209 VAL A N 1
ATOM 1596 C CA . VAL A 1 209 ? -42.889 51.675 52.453 1.00 47.66 209 VAL A CA 1
ATOM 1597 C C . VAL A 1 209 ? -41.621 52.474 52.172 1.00 47.66 209 VAL A C 1
ATOM 1599 O O . VAL A 1 209 ? -40.511 52.012 52.498 1.00 47.66 209 VAL A O 1
#

Sequence (209 aa):
NTTTPAPVTTTPTPTLPTPFTGNYTLKSNETVCLLANFGLRISLKIKEKYQEMNFEPVGAAVSGSCGTNISELVLGSDQMNITFTFNNDTKKFLLHDLSINVKTSSGVFNASSTNLTLWAASIGSSYMCNKEQNFTISDQLSLFTFNLHVQPFGVKKGVFSTAEECFLDSDLSFLVPIAVGVALSFLIILVLISYLIGRRKSRTGYQSV

Nearest PDB structures (foldseek):
  4akm-assembly1_A  TM=9.333E-01  e=1.613E-15  Homo sapiens
  5gv0-assembly1_A  TM=9.159E-01  e=1.697E-15  Mus musculus
  5h3z-assembly1_A  TM=2.890E-01  e=1.631E-02  Lachnoclostridium phytofermentans ISDg
  5bvs-assembly2_B  TM=3.000E-01  e=1.904E+00  Pygoscelis papua
  1bwy-assembly1_A  TM=3.298E-01  e=4.104E+00  Bos taurus

Foldseek 3Di:
DDDDDDDDDDDDDPDDDFFDWAWAFEDDPNHTFKTKTKWKKKWFQDPNDTDIDTDHRVPWDWYWAADPAKTWIWTDDPFKIKIFIWGDDPQKIAGFKIWMWGQDPVGIDIDMAGRDGHQIDGAQAKEFEQDWDWACRDPGMIMIIHGIIIHGGNDDPRDHHHYDYDPVPDPCVVVVVVVVVVVVVVVVVVVVVVVVVVVVVVVVPDDDD

Solvent-accessible surface area (backbone atoms only — not comparable to full-atom values): 11825 Å² total; per-residue (Å²): 138,87,82,79,82,77,85,82,81,76,78,80,72,89,72,77,75,85,46,57,69,29,81,47,76,42,65,54,93,91,38,46,35,32,43,38,30,34,9,36,35,38,36,36,57,54,92,92,38,79,45,76,46,65,49,63,50,81,88,38,46,77,50,70,49,74,54,92,51,44,32,37,46,30,43,36,43,102,45,39,35,39,38,43,31,31,36,52,57,93,65,24,34,24,39,25,33,43,38,36,42,37,56,51,99,90,45,77,47,76,53,71,45,67,84,45,80,40,74,62,29,49,62,48,32,16,23,29,30,64,55,78,43,80,42,83,68,51,103,49,34,33,44,33,39,32,48,32,36,40,25,64,45,67,44,56,97,70,44,86,45,66,66,48,68,39,76,81,63,54,71,65,73,63,51,57,60,49,54,51,52,52,54,54,53,53,51,52,52,54,53,51,51,54,50,52,53,51,56,56,59,65,70,71,72,77,77,82,133

Radius of gyration: 27.4 Å; Cα contacts (8 Å, |Δi|>4): 399; chains: 1; bounding box: 58×78×76 Å

Organism: NCBI:txid451742

InterPro domains:
  IPR002000 Lysosome-associated membrane glycoprotein [PR00336] (22-46)
  IPR002000 Lysosome-associated membrane glycoprotein [PR00336] (121-135)
  IPR002000 Lysosome-associated membrane glycoprotein [PR00336] (158-170)
  IPR002000 Lysosome-associated membrane glycoprotein [PR00336] (173-195)
  IPR002000 Lysosome-associated membrane glycoprotein [PS51407] (1-209)
  IPR002000 Lysosome-associated membrane glycoprotein [PTHR11506] (2-209)
  IPR048524 Lysosome-associated membrane glycoprotein 2-like, transmembrane domain [PF21222] (176-207)
  IPR048528 Lysosome-associated membrane glycoprotein 2-like, luminal domains [PF01299] (9-166)

Mean predicted aligned error: 9.66 Å